Protein AF-0000000075273858 (afdb_homodimer)

Sequence (242 aa):
RFHGEGYQEGYAEGSHVGVAEGRRYGSLHGAKIGSEIGCYLGFALTWQCLLQKCTDEKNGKKIRALDSLIGMIQKFPYEDPTYDKLQEDLEKIRGKFKQVCSMLNIQSDFRIGTERSSLTFRFHGEGYQEGYAEGSHVGVAEGRRYGSLHGAKIGSEIGCYLGFALTWQCLLQKCTDEKNGKKIRALDSLIGMIQKFPYEDPTYDKLQEDLEKIRGKFKQVCSMLNIQSDFRIGTERSSLTF

Secondary structure (DSSP, 8-state):
-HHHHHHHHHHHHHHHHHHHHHHHHHHHHHHHHHHHHHHHHHHHHHHHHHHHHS--GGGHHHHHHHHHHHHHHHH--TT-TT-TTHHHHHHHHHHHHHHHHHHTT-------SSS------/-HHHHHHHHHHHHHHHHHHHHHHHHHHHHHHHHHHHHHHHHHHHHHHHHHHHHS--GGGHHHHHHHHHHHHHHHH--TT-TT-TTHHHHHHHHHHHHHHHHHHTT-------SSS------

Solvent-accessible surface area (backbone atoms only — not comparable to full-atom values): 12223 Å² total; per-residue (Å²): 112,58,42,55,53,24,17,52,53,18,19,54,51,18,21,54,54,14,23,56,51,14,22,42,56,15,15,31,55,16,12,53,55,17,21,49,53,13,20,54,45,20,35,38,53,48,50,43,55,56,51,66,73,43,84,53,76,85,42,52,64,57,45,51,48,33,51,50,46,50,50,53,54,74,69,47,64,80,47,45,75,80,51,87,55,50,70,62,53,48,51,52,51,51,49,46,48,47,50,46,25,52,74,69,73,37,69,54,64,55,44,66,53,91,62,84,49,50,71,62,124,113,58,42,56,53,24,18,52,52,17,20,54,52,17,23,54,54,13,23,55,52,14,23,43,54,13,17,31,55,15,12,54,54,17,21,49,53,14,20,52,45,19,34,38,54,48,49,44,54,54,50,67,72,44,83,53,78,82,44,52,66,58,43,52,49,34,50,49,47,49,51,53,55,74,69,47,63,78,47,45,76,80,51,86,55,50,70,63,53,49,51,50,50,51,52,44,49,48,51,47,25,52,74,68,73,38,72,55,63,57,44,66,52,91,58,85,49,51,73,66,124

InterPro domains:
  IPR019191 Essential protein Yae1, N-terminal [PF09811] (6-44)
  IPR052436 LTO1 complex adapter protein [PTHR28532] (1-109)

Organism: Aptenodytes forsteri (NCBI:txid9233)

Radius of gyration: 22.05 Å; Cα contacts (8 Å, |Δi|>4): 387; chains: 2; bounding box: 35×78×48 Å

pLDDT: mean 85.66, std 18.5, range [24.88, 98.5]

Structure (mmCIF, N/CA/C/O backbone):
data_AF-0000000075273858-model_v1
#
loop_
_entity.id
_entity.type
_entity.pdbx_description
1 polymer 'Oral cancer-overexpressed protein 1'
#
loop_
_atom_site.group_PDB
_atom_site.id
_atom_site.type_symbol
_atom_site.label_atom_id
_atom_site.label_alt_id
_atom_site.label_comp_id
_atom_site.label_asym_id
_atom_site.label_entity_id
_atom_site.label_seq_id
_atom_site.pdbx_PDB_ins_code
_atom_site.Cartn_x
_atom_site.Cartn_y
_atom_site.Cartn_z
_atom_site.occupancy
_atom_site.B_iso_or_equiv
_atom_site.auth_seq_id
_atom_site.auth_comp_id
_atom_site.auth_asym_id
_atom_site.auth_atom_id
_atom_site.pdbx_PDB_model_num
ATOM 1 N N . ARG A 1 1 ? 1.701 -48.531 -17.125 1 56.88 1 ARG A N 1
ATOM 2 C CA . ARG A 1 1 ? 2.895 -48.25 -16.328 1 56.88 1 ARG A CA 1
ATOM 3 C C . ARG A 1 1 ? 3.625 -47 -16.828 1 56.88 1 ARG A C 1
ATOM 5 O O . ARG A 1 1 ? 3.988 -46.156 -16.047 1 56.88 1 ARG A O 1
ATOM 12 N N . PHE A 1 2 ? 3.852 -46.906 -18.188 1 62.09 2 PHE A N 1
ATOM 13 C CA . PHE A 1 2 ? 4.609 -45.844 -18.828 1 62.09 2 PHE A CA 1
ATOM 14 C C . PHE A 1 2 ? 3.814 -44.531 -18.844 1 62.09 2 PHE A C 1
ATOM 16 O O . PHE A 1 2 ? 4.387 -43.438 -18.734 1 62.09 2 PHE A O 1
ATOM 23 N N . HIS A 1 3 ? 2.465 -44.969 -18.875 1 70.38 3 HIS A N 1
ATOM 24 C CA . HIS A 1 3 ? 1.589 -43.781 -18.859 1 70.38 3 HIS A CA 1
ATOM 25 C C . HIS A 1 3 ? 1.696 -43.031 -17.531 1 70.38 3 HIS A C 1
ATOM 27 O O . HIS A 1 3 ? 1.728 -41.812 -17.5 1 70.38 3 HIS A O 1
ATOM 33 N N . GLY A 1 4 ? 2.01 -43.812 -16.5 1 78.25 4 GLY A N 1
ATOM 34 C CA . GLY A 1 4 ? 2.064 -43.25 -15.172 1 78.25 4 GLY A CA 1
ATOM 35 C C . GLY A 1 4 ? 3.299 -42.406 -14.93 1 78.25 4 GLY A C 1
ATOM 36 O O . GLY A 1 4 ? 3.215 -41.344 -14.328 1 78.25 4 GLY A O 1
ATOM 37 N N . GLU A 1 5 ? 4.449 -42.969 -15.531 1 83.31 5 GLU A N 1
ATOM 38 C CA . GLU A 1 5 ? 5.699 -42.25 -15.352 1 83.31 5 GLU A CA 1
ATOM 39 C C . GLU A 1 5 ? 5.691 -40.938 -16.125 1 83.31 5 GLU A C 1
ATOM 41 O O . GLU A 1 5 ? 6.133 -39.906 -15.625 1 83.31 5 GLU A O 1
ATOM 46 N N . GLY A 1 6 ? 5.23 -40.938 -17.453 1 85.75 6 GLY A N 1
ATOM 47 C CA . GLY A 1 6 ? 5.109 -39.719 -18.25 1 85.75 6 GLY A CA 1
ATOM 48 C C . GLY A 1 6 ? 4.199 -38.688 -17.641 1 85.75 6 GLY A C 1
ATOM 49 O O . GLY A 1 6 ? 4.531 -37.5 -17.625 1 85.75 6 GLY A O 1
ATOM 50 N N . TYR A 1 7 ? 3.049 -39.156 -17.141 1 90.12 7 TYR A N 1
ATOM 51 C CA . TYR A 1 7 ? 2.105 -38.25 -16.469 1 90.12 7 TYR A CA 1
ATOM 52 C C . TYR A 1 7 ? 2.764 -37.562 -15.281 1 90.12 7 TYR A C 1
ATOM 54 O O . TYR A 1 7 ? 2.633 -36.344 -15.109 1 90.12 7 TYR A O 1
ATOM 62 N N . GLN A 1 8 ? 3.441 -38.312 -14.383 1 92.06 8 GLN A N 1
ATOM 63 C CA . GLN A 1 8 ? 4.078 -37.75 -13.188 1 92.06 8 GLN A CA 1
ATOM 64 C C . GLN A 1 8 ? 5.156 -36.75 -13.555 1 92.06 8 GLN A C 1
ATOM 66 O O . GLN A 1 8 ? 5.297 -35.719 -12.898 1 92.06 8 GLN A O 1
ATOM 71 N N . GLU A 1 9 ? 5.961 -37.125 -14.555 1 91.56 9 GLU A N 1
ATOM 72 C CA . GLU A 1 9 ? 6.984 -36.219 -15.023 1 91.56 9 GLU A CA 1
ATOM 73 C C . GLU A 1 9 ? 6.355 -34.906 -15.547 1 91.56 9 GLU A C 1
ATOM 75 O O . GLU A 1 9 ? 6.809 -33.812 -15.219 1 91.56 9 GLU A O 1
ATOM 80 N N . GLY A 1 10 ? 5.348 -35 -16.422 1 92.25 10 GLY A N 1
ATOM 81 C CA . GLY A 1 10 ? 4.637 -33.844 -16.922 1 92.25 10 GLY A CA 1
ATOM 82 C C . GLY A 1 10 ? 4.016 -33 -15.828 1 92.25 10 GLY A C 1
ATOM 83 O O . GLY A 1 10 ? 4.102 -31.781 -15.859 1 92.25 10 GLY A O 1
ATOM 84 N N . TYR A 1 11 ? 3.379 -33.688 -14.93 1 93.75 11 TYR A N 1
ATOM 85 C CA . TYR A 1 11 ? 2.738 -33 -13.812 1 93.75 11 TYR A CA 1
ATOM 86 C C . TYR A 1 11 ? 3.75 -32.188 -13.016 1 93.75 11 TYR A C 1
ATOM 88 O O . TYR A 1 11 ? 3.496 -31.047 -12.68 1 93.75 11 TYR A O 1
ATOM 96 N N . ALA A 1 12 ? 4.883 -32.75 -12.617 1 93.75 12 ALA A N 1
ATOM 97 C CA . ALA A 1 12 ? 5.918 -32.062 -11.844 1 93.75 12 ALA A CA 1
ATOM 98 C C . ALA A 1 12 ? 6.449 -30.844 -12.586 1 93.75 12 ALA A C 1
ATOM 100 O O . ALA A 1 12 ? 6.578 -29.766 -12 1 93.75 12 ALA A O 1
ATOM 101 N N . GLU A 1 13 ? 6.754 -31.094 -13.859 1 94.19 13 GLU A N 1
ATOM 102 C CA . GLU A 1 13 ? 7.258 -29.984 -14.664 1 94.19 13 GLU A CA 1
ATOM 103 C C . GLU A 1 13 ? 6.207 -28.891 -14.82 1 94.19 13 GLU A C 1
ATOM 105 O O . GLU A 1 13 ? 6.508 -27.703 -14.672 1 94.19 13 GLU A O 1
ATOM 110 N N . GLY A 1 14 ? 5 -29.328 -15.211 1 93.94 14 GLY A N 1
ATOM 111 C CA . GLY A 1 14 ? 3.918 -28.359 -15.328 1 93.94 14 GLY A CA 1
ATOM 112 C C . GLY A 1 14 ? 3.678 -27.578 -14.047 1 93.94 14 GLY A C 1
ATOM 113 O O . GLY A 1 14 ? 3.473 -26.359 -14.078 1 93.94 14 GLY A O 1
ATOM 114 N N . SER A 1 15 ? 3.703 -28.312 -12.961 1 95.69 15 SER A N 1
ATOM 115 C CA . SER A 1 15 ? 3.512 -27.688 -11.656 1 95.69 15 SER A CA 1
ATOM 116 C C . SER A 1 15 ? 4.578 -26.641 -11.383 1 95.69 15 SER A C 1
ATOM 118 O O . SER A 1 15 ? 4.266 -25.531 -10.93 1 95.69 15 SER A O 1
ATOM 120 N N . HIS A 1 16 ? 5.816 -26.953 -11.688 1 95 16 HIS A N 1
ATOM 121 C CA . HIS A 1 16 ? 6.93 -26.047 -11.445 1 95 16 HIS A CA 1
ATOM 122 C C . HIS A 1 16 ? 6.789 -24.781 -12.281 1 95 16 HIS A C 1
ATOM 124 O O . HIS A 1 16 ? 6.891 -23.672 -11.75 1 95 16 HIS A O 1
ATOM 130 N N . VAL A 1 17 ? 6.48 -24.906 -13.516 1 94.06 17 VAL A N 1
ATOM 131 C CA . VAL A 1 17 ? 6.324 -23.781 -14.414 1 94.06 17 VAL A CA 1
ATOM 132 C C . VAL A 1 17 ? 5.094 -22.969 -14.016 1 94.06 17 VAL A C 1
ATOM 134 O O . VAL A 1 17 ? 5.125 -21.734 -14.016 1 94.06 17 VAL A O 1
ATOM 137 N N . GLY A 1 18 ? 4.043 -23.688 -13.695 1 95.06 18 GLY A N 1
ATOM 138 C CA . GLY A 1 18 ? 2.811 -23.031 -13.281 1 95.06 18 GLY A CA 1
ATOM 139 C C . GLY A 1 18 ? 2.969 -22.203 -12.023 1 95.06 18 GLY A C 1
ATOM 140 O O . GLY A 1 18 ? 2.502 -21.062 -11.969 1 95.06 18 GLY A O 1
ATOM 141 N N . VAL A 1 19 ? 3.576 -22.766 -11.07 1 95 19 VAL A N 1
ATOM 142 C CA . VAL A 1 19 ? 3.789 -22.062 -9.812 1 95 19 VAL A CA 1
ATOM 143 C C . VAL A 1 19 ? 4.555 -20.766 -10.07 1 95 19 VAL A C 1
ATOM 145 O O . VAL A 1 19 ? 4.184 -19.703 -9.562 1 95 19 VAL A O 1
ATOM 148 N N . ALA A 1 20 ? 5.613 -20.781 -10.82 1 93.38 20 ALA A N 1
ATOM 149 C CA . ALA A 1 20 ? 6.426 -19.609 -11.125 1 93.38 20 ALA A CA 1
ATOM 150 C C . ALA A 1 20 ? 5.605 -18.547 -11.844 1 93.38 20 ALA A C 1
ATOM 152 O O . ALA A 1 20 ? 5.664 -17.359 -11.5 1 93.38 20 ALA A O 1
ATOM 153 N N . GLU A 1 21 ? 4.922 -18.984 -12.773 1 93.44 21 GLU A N 1
ATOM 154 C CA . GLU A 1 21 ? 4.078 -18.078 -13.531 1 93.44 21 GLU A CA 1
ATOM 155 C C . GLU A 1 21 ? 3.002 -17.453 -12.641 1 93.44 21 GLU A C 1
ATOM 157 O O . GLU A 1 21 ? 2.789 -16.234 -12.672 1 93.44 21 GLU A O 1
ATOM 162 N N . GLY A 1 22 ? 2.32 -18.25 -11.922 1 93.94 22 GLY A N 1
ATOM 163 C CA . GLY A 1 22 ? 1.304 -17.766 -11 1 93.94 22 GLY A CA 1
ATOM 164 C C . GLY A 1 22 ? 1.838 -16.766 -9.992 1 93.94 22 GLY A C 1
ATOM 165 O O . GLY A 1 22 ? 1.202 -15.75 -9.734 1 93.94 22 GLY A O 1
ATOM 166 N N . ARG A 1 23 ? 2.945 -17.156 -9.516 1 93.75 23 ARG A N 1
ATOM 167 C CA . ARG A 1 23 ? 3.561 -16.297 -8.516 1 93.75 23 ARG A CA 1
ATOM 168 C C . ARG A 1 23 ? 3.824 -14.906 -9.086 1 93.75 23 ARG A C 1
ATOM 170 O O . ARG A 1 23 ? 3.582 -13.898 -8.422 1 93.75 23 ARG A O 1
ATOM 177 N N . ARG A 1 24 ? 4.285 -14.805 -10.281 1 93.12 24 ARG A N 1
ATOM 178 C CA . ARG A 1 24 ? 4.562 -13.531 -10.938 1 93.12 24 ARG A CA 1
ATOM 179 C C . ARG A 1 24 ? 3.289 -12.711 -11.102 1 93.12 24 ARG A C 1
ATOM 181 O O . ARG A 1 24 ? 3.24 -11.547 -10.703 1 93.12 24 ARG A O 1
ATOM 188 N N . TYR A 1 25 ? 2.346 -13.375 -11.656 1 91.88 25 TYR A N 1
ATOM 189 C CA . TYR A 1 25 ? 1.074 -12.695 -11.867 1 91.88 25 TYR A CA 1
ATOM 190 C C . TYR A 1 25 ? 0.458 -12.266 -10.539 1 91.88 25 TYR A C 1
ATOM 192 O O . TYR A 1 25 ? -0.028 -11.141 -10.414 1 91.88 25 TYR A O 1
ATOM 200 N N . GLY A 1 26 ? 0.471 -13.117 -9.602 1 93.75 26 GLY A N 1
ATOM 201 C CA . GLY A 1 26 ? -0.088 -12.82 -8.289 1 93.75 26 GLY A CA 1
ATOM 202 C C . GLY A 1 26 ? 0.601 -11.656 -7.594 1 93.75 26 GLY A C 1
ATOM 203 O O . GLY A 1 26 ? -0.061 -10.789 -7.027 1 93.75 26 GLY A O 1
ATOM 204 N N . SER A 1 27 ? 1.859 -11.734 -7.656 1 94.62 27 SER A N 1
ATOM 205 C CA . SER A 1 27 ? 2.637 -10.688 -7.004 1 94.62 27 SER A CA 1
ATOM 206 C C . SER A 1 27 ? 2.283 -9.312 -7.555 1 94.62 27 SER A C 1
ATOM 208 O O . SER A 1 27 ? 2.115 -8.359 -6.793 1 94.62 27 SER A O 1
ATOM 210 N N . LEU A 1 28 ? 2.137 -9.203 -8.805 1 93.5 28 LEU A N 1
ATOM 211 C CA . LEU A 1 28 ? 1.793 -7.941 -9.453 1 93.5 28 LEU A CA 1
ATOM 212 C C . LEU A 1 28 ? 0.412 -7.465 -9.016 1 93.5 28 LEU A C 1
ATOM 214 O O . LEU A 1 28 ? 0.248 -6.312 -8.609 1 93.5 28 LEU A O 1
ATOM 218 N N . HIS A 1 29 ? -0.471 -8.375 -9.086 1 93.19 29 HIS A N 1
ATOM 219 C CA . HIS A 1 29 ? -1.845 -8.047 -8.719 1 93.19 29 HIS A CA 1
ATOM 220 C C . HIS A 1 29 ? -1.942 -7.648 -7.25 1 93.19 29 HIS A C 1
ATOM 222 O O . HIS A 1 29 ? -2.58 -6.648 -6.914 1 93.19 29 HIS A O 1
ATOM 228 N N . GLY A 1 30 ? -1.338 -8.383 -6.418 1 94.44 30 GLY A N 1
ATOM 229 C CA . GLY A 1 30 ? -1.326 -8.094 -4.992 1 94.44 30 GLY A CA 1
ATOM 230 C C . GLY A 1 30 ? -0.686 -6.762 -4.66 1 94.44 30 GLY A C 1
ATOM 231 O O . GLY A 1 30 ? -1.214 -6 -3.848 1 94.44 30 GLY A O 1
ATOM 232 N N . ALA A 1 31 ? 0.401 -6.492 -5.305 1 95.44 31 ALA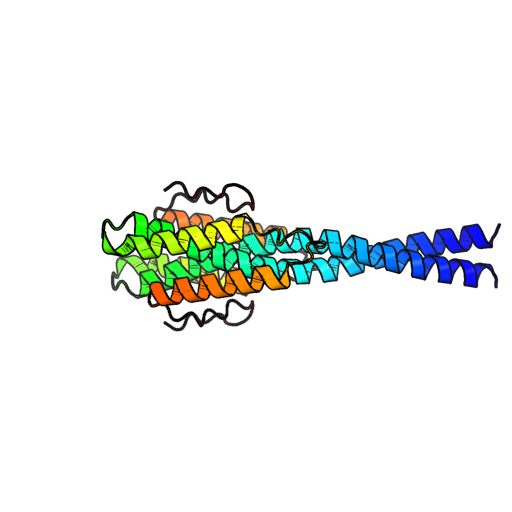 A N 1
ATOM 233 C CA . ALA A 1 31 ? 1.119 -5.242 -5.062 1 95.44 31 ALA A CA 1
ATOM 234 C C . ALA A 1 31 ? 0.26 -4.035 -5.43 1 95.44 31 ALA A C 1
ATOM 236 O O . ALA A 1 31 ? 0.268 -3.023 -4.727 1 95.44 31 ALA A O 1
ATOM 237 N N . LYS A 1 32 ? -0.474 -4.156 -6.445 1 94.56 32 LYS A N 1
ATOM 238 C CA . LYS A 1 32 ? -1.324 -3.059 -6.902 1 94.56 32 LYS A CA 1
ATOM 239 C C . LYS A 1 32 ? -2.404 -2.738 -5.875 1 94.56 32 LYS A C 1
ATOM 241 O O . LYS A 1 32 ? -2.58 -1.579 -5.488 1 94.56 32 LYS A O 1
ATOM 246 N N . ILE A 1 33 ? -3.051 -3.771 -5.457 1 95.44 33 ILE A N 1
ATOM 247 C CA . ILE A 1 33 ? -4.113 -3.586 -4.477 1 95.44 33 ILE A CA 1
ATOM 248 C C . ILE A 1 33 ? -3.51 -3.154 -3.141 1 95.44 33 ILE A C 1
ATOM 250 O O . ILE A 1 33 ? -4 -2.219 -2.502 1 95.44 33 ILE A O 1
ATOM 254 N N . GLY A 1 34 ? -2.479 -3.816 -2.76 1 95.81 34 GLY A N 1
ATOM 255 C CA . GLY A 1 34 ? -1.803 -3.477 -1.518 1 95.81 34 GLY A CA 1
ATOM 256 C C . GLY A 1 34 ? -1.337 -2.033 -1.466 1 95.81 34 GLY A C 1
ATOM 257 O O . GLY A 1 34 ? -1.548 -1.344 -0.466 1 95.81 34 GLY A O 1
ATOM 258 N N . SER A 1 35 ? -0.729 -1.602 -2.527 1 96.19 35 SER A N 1
ATOM 259 C CA . SER A 1 35 ? -0.204 -0.24 -2.553 1 96.19 35 SER A CA 1
ATOM 260 C C . SER A 1 35 ? -1.326 0.788 -2.459 1 96.19 35 SER A C 1
ATOM 262 O O . SER A 1 35 ? -1.185 1.81 -1.784 1 96.19 35 SER A O 1
ATOM 264 N N . GLU A 1 36 ? -2.404 0.58 -3.094 1 95.75 36 GLU A N 1
ATOM 265 C CA . GLU A 1 36 ? -3.551 1.479 -3.012 1 95.75 36 GLU A CA 1
ATOM 266 C C . GLU A 1 36 ? -4.082 1.569 -1.583 1 95.75 36 GLU A C 1
ATOM 268 O O . GLU A 1 36 ? -4.23 2.666 -1.039 1 95.75 36 GLU A O 1
ATOM 273 N N . ILE A 1 37 ? -4.277 0.411 -1.021 1 96.81 37 ILE A N 1
ATOM 274 C CA . ILE A 1 37 ? -4.797 0.331 0.338 1 96.81 37 ILE A CA 1
ATOM 275 C C . ILE A 1 37 ? -3.805 0.965 1.311 1 96.81 37 ILE A C 1
ATOM 277 O O . ILE A 1 37 ? -4.199 1.696 2.221 1 96.81 37 ILE A O 1
ATOM 281 N N . GLY A 1 38 ? -2.562 0.668 1.119 1 96.44 38 GLY A N 1
ATOM 282 C CA . GLY A 1 38 ? -1.536 1.283 1.945 1 96.44 38 GLY A CA 1
ATOM 283 C C . GLY A 1 38 ? -1.527 2.797 1.857 1 96.44 38 GLY A C 1
ATOM 284 O O . GLY A 1 38 ? -1.383 3.482 2.871 1 96.44 38 GLY A O 1
ATOM 285 N N . CYS A 1 39 ? -1.7 3.268 0.687 1 95.88 39 CYS A N 1
ATOM 286 C CA . CYS A 1 39 ? -1.723 4.711 0.487 1 95.88 39 CYS A CA 1
ATOM 287 C C . CYS A 1 39 ? -2.867 5.352 1.266 1 95.88 39 CYS A C 1
ATOM 289 O O . CYS A 1 39 ? -2.668 6.352 1.957 1 95.88 39 CYS A O 1
ATOM 291 N N . TYR A 1 40 ? -4.016 4.73 1.193 1 96.12 40 TYR A N 1
ATOM 292 C CA . TYR A 1 40 ? -5.156 5.223 1.959 1 96.12 40 TYR A CA 1
ATOM 293 C C . TYR A 1 40 ? -4.863 5.188 3.455 1 96.12 40 TYR A C 1
ATO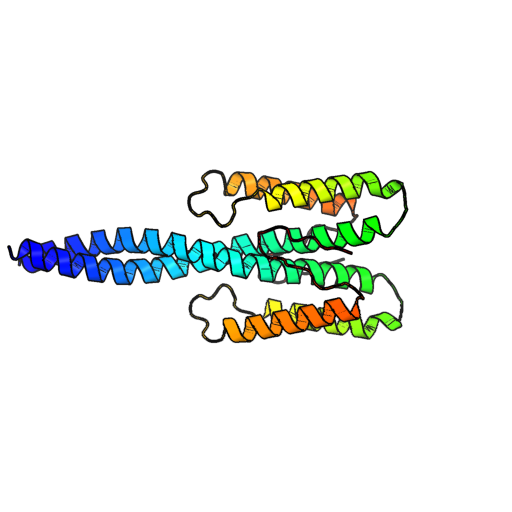M 295 O O . TYR A 1 40 ? -5.199 6.129 4.18 1 96.12 40 TYR A O 1
ATOM 303 N N . LEU A 1 41 ? -4.277 4.164 3.871 1 96.56 41 LEU A N 1
ATOM 304 C CA . LEU A 1 41 ? -3.996 3.994 5.293 1 96.56 41 LEU A CA 1
ATOM 305 C C . LEU A 1 41 ? -2.969 5.016 5.766 1 96.56 41 LEU A C 1
ATOM 307 O O . LEU A 1 41 ? -3.15 5.645 6.812 1 96.56 41 LEU A O 1
ATOM 311 N N . GLY A 1 42 ? -1.851 5.164 5 1 94.75 42 GLY A N 1
ATOM 312 C CA . GLY A 1 42 ? -0.861 6.172 5.352 1 94.75 42 GLY A CA 1
ATOM 313 C C . GLY A 1 42 ? -1.435 7.574 5.414 1 94.75 42 GLY A C 1
ATOM 314 O O . GLY A 1 42 ? -1.124 8.336 6.332 1 94.75 42 GLY A O 1
ATOM 315 N N . PHE A 1 43 ? -2.291 7.887 4.496 1 94.38 43 PHE A N 1
ATOM 316 C CA . PHE A 1 43 ? -3.008 9.156 4.441 1 94.38 43 PHE A CA 1
ATOM 317 C C . PHE A 1 43 ? -3.889 9.336 5.672 1 94.38 43 PHE A C 1
ATOM 319 O O . PHE A 1 43 ? -3.809 10.352 6.355 1 94.38 43 PHE A O 1
ATOM 326 N N . ALA A 1 44 ? -4.672 8.336 5.957 1 95.44 44 ALA A N 1
ATOM 327 C CA . ALA A 1 44 ? -5.664 8.422 7.027 1 95.44 44 ALA A CA 1
ATOM 328 C C . ALA A 1 44 ? -4.984 8.516 8.391 1 95.44 44 ALA A C 1
ATOM 330 O O . ALA A 1 44 ? -5.391 9.32 9.234 1 95.44 44 ALA A O 1
ATOM 331 N N . LEU A 1 45 ? -3.994 7.73 8.594 1 94 45 LEU A N 1
ATOM 332 C CA . LEU A 1 45 ? -3.293 7.754 9.875 1 94 45 LEU A CA 1
ATOM 333 C C . LEU A 1 45 ? -2.598 9.094 10.094 1 94 45 LEU A C 1
ATOM 335 O O . LEU A 1 45 ? -2.578 9.609 11.211 1 94 45 LEU A O 1
ATOM 339 N N . THR A 1 46 ? -2.064 9.633 9.055 1 92.88 46 THR A N 1
ATOM 340 C CA . THR A 1 46 ? -1.4 10.93 9.156 1 92.88 46 THR A CA 1
ATOM 341 C C . THR A 1 46 ? -2.393 12.016 9.562 1 92.88 46 THR A C 1
ATOM 343 O O . THR A 1 46 ? -2.166 12.742 10.531 1 92.88 46 THR A O 1
ATOM 346 N N . TRP A 1 47 ? -3.504 12.109 8.898 1 92.44 47 TRP A N 1
ATOM 347 C CA . TRP A 1 47 ? -4.512 13.125 9.188 1 92.44 47 TRP A CA 1
ATOM 348 C C . TRP A 1 47 ? -5.125 12.906 10.57 1 92.44 47 TRP A C 1
ATOM 350 O O . TRP A 1 47 ? -5.434 13.867 11.273 1 92.44 47 TRP A O 1
ATOM 360 N N . GLN A 1 48 ? -5.348 11.641 10.852 1 92.62 48 GLN A N 1
ATOM 361 C CA . GLN A 1 48 ? -5.883 11.344 12.172 1 92.62 48 GLN A CA 1
ATOM 362 C C . GLN A 1 48 ? -4.984 11.906 13.273 1 92.62 48 GLN A C 1
ATOM 364 O O . GLN A 1 48 ? -5.469 12.539 14.211 1 92.62 48 GLN A O 1
ATOM 369 N N . CYS A 1 49 ? -3.709 11.656 13.125 1 87.62 49 CYS A N 1
ATOM 370 C CA . CYS A 1 49 ? -2.73 12.164 14.086 1 87.62 49 CYS A CA 1
ATOM 371 C C . CYS A 1 49 ? -2.719 13.688 14.102 1 87.62 49 CYS A C 1
ATOM 373 O O . CYS A 1 49 ? -2.719 14.297 15.172 1 87.62 49 CYS A O 1
ATOM 375 N N . LEU A 1 50 ? -2.762 14.383 13.008 1 87.62 50 LEU A N 1
ATOM 376 C CA . LEU A 1 50 ? -2.688 15.836 12.898 1 87.62 50 LEU A CA 1
ATOM 377 C C . LEU A 1 50 ? -3.93 16.484 13.492 1 87.62 50 LEU A C 1
ATOM 379 O O . LEU A 1 50 ? -3.83 17.484 14.203 1 87.62 50 LEU A O 1
ATOM 383 N N . LEU A 1 51 ? -5.074 15.922 13.219 1 88.94 51 LEU A N 1
ATOM 384 C CA . LEU A 1 51 ? -6.328 16.5 13.68 1 88.94 51 LEU A CA 1
ATOM 385 C C . LEU A 1 51 ? -6.508 16.297 15.18 1 88.94 51 LEU A C 1
ATOM 387 O O . LEU A 1 51 ? -7.145 17.109 15.852 1 88.94 51 LEU A O 1
ATOM 391 N N . GLN A 1 52 ? -5.941 15.227 15.641 1 85.94 52 GLN A N 1
ATOM 392 C CA . GLN A 1 52 ? -6.031 14.961 17.078 1 85.94 52 GLN A CA 1
ATOM 393 C C . GLN A 1 52 ? -5.191 15.961 17.875 1 85.94 52 GLN A C 1
ATOM 395 O O . GLN A 1 52 ? -5.512 16.281 19.016 1 85.94 52 GLN A O 1
ATOM 400 N N . LYS A 1 53 ? -4.129 16.438 17.312 1 81.5 53 LYS A N 1
ATOM 401 C CA . LYS A 1 53 ? -3.271 17.422 17.969 1 81.5 53 LYS A CA 1
ATOM 402 C C . LYS A 1 53 ? -3.904 18.812 17.938 1 81.5 53 LYS A C 1
ATOM 404 O O . LYS A 1 53 ? -3.561 19.672 18.75 1 81.5 53 LYS A O 1
ATOM 409 N N . CYS A 1 54 ? -4.801 19.016 17.047 1 74.44 54 CYS A N 1
ATOM 410 C CA . CYS A 1 54 ? -5.488 20.297 16.938 1 74.44 54 CYS A CA 1
ATOM 411 C C . CYS A 1 54 ? -6.801 20.281 17.719 1 74.44 54 CYS A C 1
ATOM 413 O O . CYS A 1 54 ? -7.605 19.359 17.562 1 74.44 54 CYS A O 1
ATOM 415 N N . THR A 1 55 ? -6.938 20.875 18.828 1 67.69 55 THR A N 1
ATOM 416 C CA . THR A 1 55 ? -8.055 20.859 19.766 1 67.69 55 THR A CA 1
ATOM 417 C C . THR A 1 55 ? -9.258 21.594 19.188 1 67.69 55 THR A C 1
ATOM 419 O O . THR A 1 55 ? -10.195 21.953 19.906 1 67.69 55 THR A O 1
ATOM 422 N N . ASP A 1 56 ? -9.289 21.609 18 1 73.31 56 ASP A N 1
ATOM 423 C CA . ASP A 1 56 ? -10.461 22.297 17.453 1 73.31 56 ASP A CA 1
ATOM 424 C C . ASP A 1 56 ? -11.68 21.375 17.453 1 73.31 56 ASP A C 1
ATOM 426 O O . ASP A 1 56 ? -11.625 20.266 16.922 1 73.31 56 ASP A O 1
ATOM 430 N N . GLU A 1 57 ? -12.695 21.688 18.266 1 70.94 57 GLU A N 1
ATOM 431 C CA . GLU A 1 57 ? -13.938 20.938 18.391 1 70.94 57 GLU A CA 1
ATOM 432 C C . GLU A 1 57 ? -14.539 20.625 17.016 1 70.94 57 GLU A C 1
ATOM 434 O O . GLU A 1 57 ? -15.219 19.609 16.844 1 70.94 57 GLU A O 1
ATOM 439 N N . LYS A 1 58 ? -14.234 21.438 16 1 79.88 58 LYS A N 1
ATOM 440 C CA . LYS A 1 58 ? -14.828 21.312 14.672 1 79.88 58 LYS A CA 1
ATOM 441 C C . LYS A 1 58 ? -14.258 20.109 13.93 1 79.88 58 LYS A C 1
ATOM 443 O O . LYS A 1 58 ? -14.852 19.625 12.961 1 79.88 58 LYS A O 1
ATOM 448 N N . ASN A 1 59 ? -13.234 19.406 14.531 1 88.88 59 ASN A N 1
ATOM 449 C CA . ASN A 1 59 ? -12.562 18.328 13.82 1 88.88 59 ASN A CA 1
ATOM 450 C C . ASN A 1 59 ? -13.141 16.969 14.203 1 88.88 59 ASN A C 1
ATOM 452 O O . ASN A 1 59 ? -12.727 15.938 13.656 1 88.88 59 ASN A O 1
ATOM 456 N N . GLY A 1 60 ? -14.133 16.953 14.93 1 90.81 60 GLY A N 1
ATOM 457 C CA . GLY A 1 60 ? -14.68 15.695 15.414 1 90.81 60 GLY A CA 1
ATOM 458 C C . GLY A 1 60 ? -15.227 14.82 14.297 1 90.81 60 GLY A C 1
ATOM 459 O O . GLY A 1 60 ? -14.938 13.625 14.242 1 90.81 60 GLY A O 1
ATOM 460 N N . LYS A 1 61 ? -15.977 15.492 13.477 1 93.94 61 LYS A N 1
ATOM 461 C CA . LYS A 1 61 ? -16.562 14.75 12.367 1 93.94 61 LYS A CA 1
ATOM 462 C C . LYS A 1 61 ? -15.492 14.188 11.453 1 93.94 61 LYS A C 1
ATOM 464 O O . LYS A 1 61 ? -15.602 13.055 10.977 1 93.94 61 LYS A O 1
ATOM 469 N N . LYS A 1 62 ? -14.531 14.953 11.203 1 94.44 62 LYS A N 1
ATOM 470 C CA . LYS A 1 62 ? -13.414 14.516 10.367 1 94.44 62 LYS A CA 1
ATOM 471 C C . LYS A 1 62 ? -12.688 13.328 10.992 1 94.44 62 LYS A C 1
ATOM 473 O O . LYS A 1 62 ? -12.375 12.352 10.305 1 94.44 62 LYS A O 1
ATOM 478 N N . ILE A 1 63 ? -12.453 13.406 12.258 1 95.38 63 ILE A N 1
ATOM 479 C CA . ILE A 1 63 ? -11.75 12.352 12.977 1 95.38 63 ILE A CA 1
ATOM 480 C C . ILE A 1 63 ? -12.578 11.07 12.938 1 95.38 63 ILE A C 1
ATOM 482 O O . ILE A 1 63 ? -12.047 9.977 12.711 1 95.38 63 ILE A O 1
ATOM 486 N N . ARG A 1 64 ? -13.805 11.242 13.109 1 95.81 64 ARG A N 1
ATOM 487 C CA . ARG A 1 64 ? -14.68 10.07 13.062 1 95.81 64 ARG A CA 1
ATOM 488 C C . ARG A 1 64 ? -14.648 9.422 11.68 1 95.81 64 ARG A C 1
ATOM 490 O O . ARG A 1 64 ? -14.633 8.195 11.57 1 95.81 64 ARG A O 1
ATOM 497 N N . ALA A 1 65 ? -14.711 10.164 10.672 1 96.94 65 ALA A N 1
ATOM 498 C CA . ALA A 1 65 ? -14.641 9.641 9.305 1 96.94 65 ALA A CA 1
ATOM 499 C C . ALA A 1 65 ? -13.297 8.961 9.047 1 96.94 65 ALA A C 1
ATOM 501 O O . ALA A 1 65 ? -13.242 7.91 8.406 1 96.94 65 ALA A O 1
ATOM 502 N N . LEU A 1 66 ? -12.266 9.539 9.508 1 96.69 66 LEU A N 1
ATOM 503 C CA . LEU A 1 66 ? -10.938 8.945 9.406 1 96.69 66 LEU A CA 1
ATOM 504 C C . LEU A 1 66 ? -10.875 7.617 10.164 1 96.69 66 LEU A C 1
ATOM 506 O O . LEU A 1 66 ? -10.359 6.625 9.641 1 96.69 66 LEU A O 1
ATOM 510 N N . ASP A 1 67 ? -11.383 7.605 11.344 1 97.31 67 ASP A N 1
ATOM 511 C CA . ASP A 1 67 ? -11.438 6.371 12.117 1 97.31 67 ASP A CA 1
ATOM 512 C C . ASP A 1 67 ? -12.211 5.285 11.375 1 97.31 67 ASP A C 1
ATOM 514 O O . ASP A 1 67 ? -11.812 4.117 11.391 1 97.31 67 ASP A O 1
ATOM 518 N N . SER A 1 68 ? -13.289 5.672 10.789 1 98.5 68 SER A N 1
ATOM 519 C CA . SER A 1 68 ? -14.086 4.73 10 1 98.5 68 SER A CA 1
ATOM 520 C C . SER A 1 68 ? -13.281 4.168 8.836 1 98.5 68 SER A C 1
ATOM 522 O O . SER A 1 68 ? -13.289 2.959 8.602 1 98.5 68 SER A O 1
ATOM 524 N N . LEU A 1 69 ? -12.641 4.973 8.062 1 98.12 69 LEU A N 1
ATOM 525 C CA . LEU A 1 69 ? -11.797 4.531 6.953 1 98.12 69 LEU A CA 1
ATOM 526 C C . LEU A 1 69 ? -10.711 3.58 7.441 1 98.12 69 LEU A C 1
ATOM 528 O O . LEU A 1 69 ? -10.508 2.516 6.855 1 98.12 69 LEU A O 1
ATOM 532 N N . ILE A 1 70 ? -10.031 3.965 8.508 1 97.81 70 ILE A N 1
ATOM 533 C CA . ILE A 1 70 ? -8.969 3.145 9.086 1 97.81 70 ILE A CA 1
ATOM 534 C C . ILE A 1 70 ? -9.539 1.79 9.508 1 97.81 70 ILE A C 1
ATOM 536 O O . ILE A 1 70 ? -8.945 0.747 9.219 1 97.81 70 ILE A O 1
ATOM 540 N N . GLY A 1 71 ? -10.68 1.846 10.125 1 98.12 71 GLY A N 1
ATOM 541 C CA . GLY A 1 71 ? -11.336 0.607 10.516 1 98.12 71 GLY A CA 1
ATOM 542 C C . GLY A 1 71 ? -11.688 -0.28 9.336 1 98.12 71 GLY A C 1
ATOM 543 O O . GLY A 1 71 ? -11.5 -1.498 9.398 1 98.12 71 GLY A O 1
ATOM 544 N N . MET A 1 72 ? -12.211 0.249 8.258 1 98 72 MET A N 1
ATOM 545 C CA . MET A 1 72 ? -12.539 -0.491 7.043 1 98 72 MET A CA 1
ATOM 546 C C . MET A 1 72 ? -11.297 -1.151 6.457 1 98 72 MET A C 1
ATOM 548 O O . MET A 1 72 ? -11.344 -2.307 6.027 1 98 72 MET A O 1
ATOM 552 N N . ILE A 1 73 ? -10.219 -0.411 6.434 1 97.88 73 ILE A N 1
ATOM 553 C CA . ILE A 1 73 ? -8.969 -0.906 5.871 1 97.88 73 ILE A CA 1
ATOM 554 C C . ILE A 1 73 ? -8.422 -2.041 6.734 1 97.88 73 ILE A C 1
ATOM 556 O O . ILE A 1 73 ? -7.996 -3.074 6.219 1 97.88 73 ILE A O 1
ATOM 560 N N . GLN A 1 74 ? -8.438 -1.866 8.031 1 96.56 74 GLN A N 1
ATOM 561 C CA . GLN A 1 74 ? -7.875 -2.848 8.961 1 96.56 74 GLN A CA 1
ATOM 562 C C . GLN A 1 74 ? -8.664 -4.152 8.922 1 96.56 74 GLN A C 1
ATOM 564 O O . GLN A 1 74 ? -8.109 -5.227 9.156 1 96.56 74 GLN A O 1
ATOM 569 N N . LYS A 1 75 ? -9.891 -4.094 8.562 1 96.75 75 LYS A N 1
ATOM 570 C CA . LYS A 1 75 ? -10.742 -5.281 8.508 1 96.75 75 LYS A CA 1
ATOM 571 C C . LYS A 1 75 ? -10.766 -5.875 7.105 1 96.75 75 LYS A C 1
ATOM 573 O O . LYS A 1 75 ? -11.328 -6.953 6.895 1 96.75 75 LYS A O 1
ATOM 578 N N . PHE A 1 76 ? -10.188 -5.238 6.152 1 97.19 76 PHE A N 1
ATOM 579 C CA . PHE A 1 76 ? -10.219 -5.641 4.75 1 97.19 76 PHE A CA 1
ATOM 580 C C . PHE A 1 76 ? -9.148 -6.688 4.465 1 97.19 76 PHE A C 1
ATOM 582 O O . PHE A 1 76 ? -7.949 -6.391 4.504 1 97.19 76 PHE A O 1
ATOM 589 N N . PRO A 1 77 ? -9.531 -7.875 4.23 1 95.56 77 PRO A N 1
ATOM 590 C CA . PRO A 1 77 ? -8.547 -8.93 3.984 1 95.56 77 PRO A CA 1
ATOM 591 C C . PRO A 1 77 ? -8.008 -8.914 2.555 1 95.56 77 PRO A C 1
ATOM 593 O O . PRO A 1 77 ? -8.109 -9.914 1.841 1 95.56 77 PRO A O 1
ATOM 596 N N . TYR A 1 78 ? -7.309 -7.82 2.193 1 92.75 78 TYR A N 1
ATOM 597 C CA . TYR A 1 78 ? -6.883 -7.598 0.817 1 92.75 78 TYR A CA 1
ATOM 598 C C . TYR A 1 78 ? -5.75 -8.547 0.435 1 92.75 78 TYR A C 1
ATOM 600 O O . TYR A 1 78 ? -5.445 -8.711 -0.748 1 92.75 78 TYR A O 1
ATOM 608 N N . GLU A 1 79 ? -5.148 -9.266 1.402 1 90 79 GLU A N 1
ATOM 609 C CA . GLU A 1 79 ? -4.07 -10.219 1.148 1 90 79 GLU A CA 1
ATOM 610 C C . GLU A 1 79 ? -4.617 -11.602 0.83 1 90 79 GLU A C 1
ATOM 612 O O . GLU A 1 79 ? -3.885 -12.469 0.344 1 90 79 GLU A O 1
ATOM 617 N N . ASP A 1 80 ? -5.895 -11.727 1.099 1 87.81 80 ASP A N 1
ATOM 618 C CA . ASP A 1 80 ? -6.5 -13.039 0.885 1 87.81 80 ASP A CA 1
ATOM 619 C C . ASP A 1 80 ? -6.938 -13.211 -0.567 1 87.81 80 ASP A C 1
ATOM 621 O O . ASP A 1 80 ? -7.918 -12.602 -1.002 1 87.81 80 ASP A O 1
ATOM 625 N N . PRO A 1 81 ? -6.25 -14.094 -1.317 1 84.81 81 PRO A N 1
ATOM 626 C CA . PRO A 1 81 ? -6.57 -14.289 -2.732 1 84.81 81 PRO A CA 1
ATOM 627 C C . PRO A 1 81 ? -7.93 -14.961 -2.941 1 84.81 81 PRO A C 1
ATOM 629 O O . PRO A 1 81 ? -8.461 -14.953 -4.055 1 84.81 81 PRO A O 1
ATOM 632 N N . THR A 1 82 ? -8.461 -15.547 -1.945 1 86.5 82 THR A N 1
ATOM 633 C CA . THR A 1 82 ? -9.719 -16.266 -2.086 1 86.5 82 THR A CA 1
ATOM 634 C C . THR A 1 82 ? -10.891 -15.414 -1.61 1 86.5 82 THR A C 1
ATOM 636 O O . THR A 1 82 ? -12.039 -15.859 -1.612 1 86.5 82 THR A O 1
ATOM 639 N N . TYR A 1 83 ? -10.664 -14.273 -1.19 1 92.25 83 TYR A N 1
ATOM 640 C CA . TYR A 1 83 ? -11.703 -13.367 -0.707 1 92.25 83 TYR A CA 1
ATOM 641 C C . TYR A 1 83 ? -12.656 -12.984 -1.831 1 92.25 83 TYR A C 1
ATOM 643 O O . TYR A 1 83 ? -12.266 -12.312 -2.785 1 92.25 83 TYR A O 1
ATOM 651 N N . ASP A 1 84 ? -13.945 -13.312 -1.752 1 93.12 84 ASP A N 1
ATOM 652 C CA . ASP A 1 84 ? -14.898 -13.211 -2.85 1 93.12 84 ASP A CA 1
ATOM 653 C C . ASP A 1 84 ? -15.508 -11.812 -2.928 1 93.12 84 ASP A C 1
ATOM 655 O O . ASP A 1 84 ? -16.109 -11.445 -3.939 1 93.12 84 ASP A O 1
ATOM 659 N N . LYS A 1 85 ? -15.383 -11.023 -1.894 1 95.81 85 LYS A N 1
ATOM 660 C CA . LYS A 1 85 ? -15.953 -9.68 -1.888 1 95.81 85 LYS A CA 1
ATOM 661 C C . LYS A 1 85 ? -14.867 -8.617 -2.016 1 95.81 85 LYS A C 1
ATOM 663 O O . LYS A 1 85 ? -15.055 -7.473 -1.59 1 95.81 85 LYS A O 1
ATOM 668 N N . LEU A 1 86 ? -13.781 -8.945 -2.615 1 94.56 86 LEU A N 1
ATOM 669 C CA . LEU A 1 86 ? -12.625 -8.055 -2.707 1 94.56 86 LEU A CA 1
ATOM 670 C C . LEU A 1 86 ? -12.984 -6.77 -3.441 1 94.56 86 LEU A C 1
ATOM 672 O O . LEU A 1 86 ? -12.781 -5.676 -2.916 1 94.56 86 LEU A O 1
ATOM 676 N N . GLN A 1 87 ? -13.555 -6.961 -4.656 1 95.31 87 GLN A N 1
ATOM 677 C CA . GLN A 1 87 ? -13.852 -5.797 -5.488 1 95.31 87 GLN A CA 1
ATOM 678 C C . GLN A 1 87 ? -14.914 -4.914 -4.832 1 95.31 87 GLN A C 1
ATOM 680 O O . GLN A 1 87 ? -14.781 -3.688 -4.824 1 95.31 87 GLN A O 1
ATOM 685 N N . GLU A 1 88 ? -15.859 -5.512 -4.289 1 97.56 88 GLU A N 1
ATOM 686 C CA . GLU A 1 88 ? -16.953 -4.789 -3.645 1 97.56 88 GLU A CA 1
ATOM 687 C C . GLU A 1 88 ? -16.438 -3.988 -2.445 1 97.56 88 GLU A C 1
ATOM 689 O O . GLU A 1 88 ? -16.75 -2.803 -2.311 1 97.56 88 GLU A O 1
ATOM 694 N N . ASP A 1 89 ? -15.68 -4.629 -1.599 1 97.94 89 ASP A N 1
ATOM 695 C CA . ASP A 1 89 ? -15.172 -3.959 -0.405 1 97.94 89 ASP A CA 1
ATOM 696 C C . ASP A 1 89 ? -14.133 -2.902 -0.767 1 97.94 89 ASP A C 1
ATOM 698 O O . ASP A 1 89 ? -14.039 -1.863 -0.111 1 97.94 89 ASP A O 1
ATOM 702 N N . LEU A 1 90 ? -13.367 -3.148 -1.813 1 97.12 90 LEU A N 1
ATOM 703 C CA . LEU A 1 90 ? -12.43 -2.145 -2.297 1 97.12 90 LEU A CA 1
ATOM 704 C C . LEU A 1 90 ? -13.156 -0.88 -2.734 1 97.12 90 LEU A C 1
ATOM 706 O O . LEU A 1 90 ? -12.734 0.231 -2.408 1 97.12 90 LEU A O 1
ATOM 710 N N . GLU A 1 91 ? -14.227 -1.017 -3.389 1 97.62 91 GLU A N 1
ATOM 711 C CA . GLU A 1 91 ? -15.016 0.125 -3.844 1 97.62 91 GLU A CA 1
ATOM 712 C C . GLU A 1 91 ? -15.586 0.909 -2.664 1 97.62 91 GLU A C 1
ATOM 714 O O . GLU A 1 91 ? -15.656 2.139 -2.707 1 97.62 91 GLU A O 1
ATOM 719 N N . LYS A 1 92 ? -15.969 0.213 -1.649 1 98.12 92 LYS A N 1
ATOM 720 C CA . LYS A 1 92 ? -16.453 0.873 -0.439 1 98.12 92 LYS A CA 1
ATOM 721 C C . LYS A 1 92 ? -15.344 1.699 0.215 1 98.12 92 LYS A C 1
ATOM 723 O O . LYS A 1 92 ? -15.586 2.818 0.671 1 98.12 92 LYS A O 1
ATOM 728 N N . ILE A 1 93 ? -14.219 1.167 0.234 1 98 93 ILE A N 1
ATOM 729 C CA . ILE A 1 93 ? -13.07 1.855 0.825 1 98 93 ILE A CA 1
ATOM 730 C C . ILE A 1 93 ? -12.719 3.078 -0.017 1 98 93 ILE A C 1
ATOM 732 O O . ILE A 1 93 ? -12.469 4.16 0.522 1 98 93 ILE A O 1
ATOM 736 N N . ARG A 1 94 ? -12.742 2.914 -1.334 1 96.75 94 ARG A N 1
ATOM 737 C CA . ARG A 1 94 ? -12.508 4.047 -2.227 1 96.75 94 ARG A CA 1
ATOM 738 C C . ARG A 1 94 ? -13.523 5.16 -1.979 1 96.75 94 ARG A C 1
ATOM 740 O O . ARG A 1 94 ? -13.164 6.34 -1.959 1 96.75 94 ARG A O 1
ATOM 747 N N . GLY A 1 95 ? -14.719 4.719 -1.861 1 97.06 95 GLY A N 1
ATOM 748 C CA . GLY A 1 95 ? -15.773 5.688 -1.574 1 97.06 95 GLY A CA 1
ATOM 749 C C . GLY A 1 95 ? -15.555 6.43 -0.269 1 97.06 95 GLY A C 1
ATOM 750 O O . GLY A 1 95 ? -15.719 7.648 -0.209 1 97.06 95 GLY A O 1
ATOM 751 N N . LYS A 1 96 ? -15.211 5.719 0.756 1 97.62 96 LYS A N 1
ATOM 752 C CA . LYS A 1 96 ? -14.945 6.34 2.053 1 97.62 96 LYS A CA 1
ATOM 753 C C . LYS A 1 96 ? -13.742 7.277 1.981 1 97.62 96 LYS A C 1
ATOM 755 O O . LYS A 1 96 ? -13.742 8.344 2.6 1 97.62 96 LYS A O 1
ATOM 760 N N . PHE A 1 97 ? -12.773 6.879 1.29 1 97 97 PHE A N 1
ATOM 761 C CA . PHE A 1 97 ? -11.594 7.711 1.101 1 97 97 PHE A CA 1
ATOM 762 C C . PHE A 1 97 ? -11.961 9.031 0.429 1 97 97 PHE A C 1
ATOM 764 O O . PHE A 1 97 ? -11.547 10.102 0.877 1 97 97 PHE A O 1
ATOM 771 N N . LYS A 1 98 ? -12.688 8.898 -0.672 1 95.38 98 LYS A N 1
ATOM 772 C CA . LYS A 1 98 ? -13.141 10.094 -1.371 1 95.38 98 LYS A CA 1
ATOM 773 C C . LYS A 1 98 ? -13.914 11.016 -0.435 1 95.38 98 LYS A C 1
ATOM 775 O O . LYS A 1 98 ? -13.742 12.234 -0.476 1 95.38 98 LYS A O 1
ATOM 780 N N . GLN A 1 99 ? -14.719 10.469 0.382 1 96.19 99 GLN A N 1
ATOM 781 C CA . GLN A 1 99 ? -15.492 11.234 1.354 1 96.19 99 GLN A CA 1
ATOM 782 C C . GLN A 1 99 ? -14.578 11.977 2.326 1 96.19 99 GLN A C 1
ATOM 784 O O . GLN A 1 99 ? -14.781 13.156 2.598 1 96.19 99 GLN A O 1
ATOM 789 N N . VAL A 1 100 ? -13.609 11.258 2.83 1 96.06 100 VAL A N 1
ATOM 790 C CA . VAL A 1 100 ? -12.672 11.844 3.783 1 96.06 100 VAL A CA 1
ATOM 791 C C . VAL A 1 100 ? -11.898 12.977 3.117 1 96.06 100 VAL A C 1
ATOM 793 O O . VAL A 1 100 ? -11.734 14.055 3.701 1 96.06 100 VAL A O 1
ATOM 796 N N . CYS A 1 101 ? -11.508 12.75 1.884 1 93.38 101 CYS A N 1
ATOM 797 C CA . CYS A 1 101 ? -10.797 13.797 1.15 1 93.38 101 CYS A CA 1
ATOM 798 C C . CYS A 1 101 ? -11.672 15.031 0.997 1 93.38 101 CYS A C 1
ATOM 800 O O . CYS A 1 101 ? -11.203 16.156 1.202 1 93.38 101 CYS A O 1
ATOM 802 N N . SER A 1 102 ? -12.852 14.883 0.665 1 92.94 102 SER A N 1
ATOM 803 C CA . SER A 1 102 ? -13.781 15.992 0.513 1 92.94 102 SER A CA 1
ATOM 804 C C . SER A 1 102 ? -13.953 16.75 1.823 1 92.94 102 SER A C 1
ATOM 806 O O . SER A 1 102 ? -13.93 17.984 1.837 1 92.94 102 SER A O 1
ATOM 808 N N . MET A 1 103 ? -14.07 16.031 2.891 1 92.56 103 MET A N 1
ATOM 809 C CA . MET A 1 103 ? -14.258 16.641 4.203 1 92.56 103 MET A CA 1
ATOM 810 C C . MET A 1 103 ? -13.031 17.469 4.594 1 92.56 103 MET A C 1
ATOM 812 O O . MET A 1 103 ? -13.148 18.469 5.301 1 92.56 103 MET A O 1
ATOM 816 N N . LEU A 1 104 ? -11.922 16.984 4.18 1 91.69 104 LEU A N 1
ATOM 817 C CA . LEU A 1 104 ? -10.672 17.656 4.512 1 91.69 104 LEU A CA 1
ATOM 818 C C . LEU A 1 104 ? -10.344 18.734 3.484 1 91.69 104 LEU A C 1
ATOM 820 O O . LEU A 1 104 ? -9.289 19.375 3.559 1 91.69 104 LEU A O 1
ATOM 824 N N . ASN A 1 105 ? -11.195 19 2.48 1 88.25 105 ASN A N 1
ATOM 825 C CA . ASN A 1 105 ? -11.023 19.969 1.397 1 88.25 105 ASN A CA 1
ATOM 826 C C . ASN A 1 105 ? -9.766 19.672 0.583 1 88.25 105 ASN A C 1
ATOM 828 O O . ASN A 1 105 ? -9.008 20.594 0.262 1 88.25 105 ASN A O 1
ATOM 832 N N . ILE A 1 106 ? -9.57 18.469 0.571 1 85 106 ILE A N 1
ATOM 833 C CA . ILE A 1 106 ? -8.5 17.969 -0.283 1 85 106 ILE A CA 1
ATOM 834 C C . ILE A 1 106 ? -9.086 17.438 -1.591 1 85 106 ILE A C 1
ATOM 836 O O . ILE A 1 106 ? -10.141 16.797 -1.595 1 85 106 ILE A O 1
ATOM 840 N N . GLN A 1 107 ? -8.656 17.953 -2.699 1 71.81 107 GLN A N 1
ATOM 841 C CA . GLN A 1 107 ? -9.117 17.406 -3.971 1 71.81 107 GLN A CA 1
ATOM 842 C C . GLN A 1 107 ? -8.586 16 -4.188 1 71.81 107 GLN A C 1
ATOM 844 O O . GLN A 1 107 ? -7.383 15.758 -4.039 1 71.81 107 GLN A O 1
ATOM 849 N N . SER A 1 108 ? -9.43 15 -4 1 61.53 108 SER A N 1
ATOM 850 C CA . SER A 1 108 ? -9.148 13.57 -4.129 1 61.53 108 SER A CA 1
ATOM 851 C C . SER A 1 108 ? -8.445 13.266 -5.449 1 61.53 108 SER A C 1
ATOM 853 O O . SER A 1 108 ? -8.125 12.109 -5.73 1 61.53 108 SER A O 1
ATOM 855 N N . ASP A 1 109 ? -8.164 14.109 -6.336 1 52.66 109 ASP A N 1
ATOM 856 C CA . ASP A 1 109 ? -7.531 13.586 -7.543 1 52.66 109 ASP A CA 1
ATOM 857 C C . ASP A 1 109 ? -6.32 12.719 -7.203 1 52.66 109 ASP A C 1
ATOM 859 O O . ASP A 1 109 ? -5.266 12.844 -7.832 1 52.66 109 ASP A O 1
ATOM 863 N N . PHE A 1 110 ? -6.312 12.281 -6.059 1 50.25 110 PHE A N 1
ATOM 864 C CA . PHE A 1 110 ? -5.262 11.328 -5.727 1 50.25 110 PHE A CA 1
ATOM 865 C C . PHE A 1 110 ? -5.254 10.164 -6.711 1 50.25 110 PHE A C 1
ATOM 867 O O . PHE A 1 110 ? -6.18 9.352 -6.73 1 50.25 110 PHE A O 1
ATOM 874 N N . ARG A 1 111 ? -5.059 10.359 -7.98 1 44.03 111 ARG A N 1
ATOM 875 C CA . ARG A 1 111 ? -4.805 9.156 -8.766 1 44.03 111 ARG A CA 1
ATOM 876 C C . ARG A 1 111 ? -3.705 8.312 -8.133 1 44.03 111 ARG A C 1
ATOM 878 O O . ARG A 1 111 ? -2.518 8.602 -8.305 1 44.03 111 ARG A O 1
ATOM 885 N N . ILE A 1 112 ? -3.732 7.809 -6.992 1 42.62 112 ILE A N 1
ATOM 886 C CA . ILE A 1 112 ? -2.699 6.957 -6.414 1 42.62 112 ILE A CA 1
ATOM 887 C C . ILE A 1 112 ? -2.303 5.875 -7.414 1 42.62 112 ILE A C 1
ATOM 889 O O . ILE A 1 112 ? -1.605 4.922 -7.062 1 42.62 112 ILE A O 1
ATOM 893 N N . GLY A 1 113 ? -2.826 5.773 -8.555 1 37.44 113 GLY A N 1
ATOM 894 C CA . GLY A 1 113 ? -2.209 4.738 -9.367 1 37.44 113 GLY A CA 1
ATOM 895 C C . GLY A 1 113 ? -0.703 4.883 -9.477 1 37.44 113 GLY A C 1
ATOM 896 O O . GLY A 1 113 ? -0.149 5.934 -9.148 1 37.44 113 GLY A O 1
ATOM 897 N N . THR A 1 114 ? 0.051 3.709 -9.312 1 37.69 114 THR A N 1
ATOM 898 C CA . THR A 1 114 ? 1.486 3.67 -9.562 1 37.69 114 THR A CA 1
ATOM 899 C C . THR A 1 114 ? 1.891 4.762 -10.555 1 37.69 114 THR A C 1
ATOM 901 O O . THR A 1 114 ? 3.08 5.004 -10.766 1 37.69 114 THR A O 1
ATOM 904 N N . GLU A 1 115 ? 1.188 5.141 -11.43 1 36.97 115 GLU A N 1
ATOM 905 C CA . GLU A 1 115 ? 1.715 6.203 -12.281 1 36.97 115 GLU A CA 1
ATOM 906 C C . GLU A 1 115 ? 1.851 7.512 -11.508 1 36.97 115 GLU A C 1
ATOM 908 O O . GLU A 1 115 ? 1.461 7.59 -10.336 1 36.97 115 GLU A O 1
ATOM 913 N N . ARG A 1 116 ? 1.71 8.859 -12.172 1 36.28 116 ARG A N 1
ATOM 914 C CA . ARG A 1 116 ? 1.977 10.203 -11.672 1 36.28 116 ARG A CA 1
ATOM 915 C C . ARG A 1 116 ? 0.989 10.594 -10.578 1 36.28 116 ARG A C 1
ATOM 917 O O . ARG A 1 116 ? -0.194 10.805 -10.852 1 36.28 116 ARG A O 1
ATOM 924 N N . SER A 1 117 ? 0.916 10.039 -9.531 1 34.91 117 SER A N 1
ATOM 925 C CA . SER A 1 117 ? 0.006 10.555 -8.516 1 34.91 117 SER A CA 1
ATOM 926 C C . SER A 1 117 ? 0.308 12.008 -8.18 1 34.91 117 SER A C 1
ATOM 928 O O . SER A 1 117 ? 1.396 12.328 -7.699 1 34.91 117 SER A O 1
ATOM 930 N N . SER A 1 118 ? -0.052 12.898 -9.016 1 32.91 118 SER A N 1
ATOM 931 C CA . SER A 1 118 ? 0.087 14.32 -8.734 1 32.91 118 SER A CA 1
ATOM 932 C C . SER A 1 118 ? -0.962 14.797 -7.738 1 32.91 118 SER A C 1
ATOM 934 O O . SER A 1 118 ? -2.145 14.477 -7.867 1 32.91 118 SER A O 1
ATOM 936 N N . LEU A 1 119 ? -0.746 14.727 -6.504 1 30.84 119 LEU A N 1
ATOM 937 C CA . LEU A 1 119 ? -1.594 15.508 -5.605 1 30.84 119 LEU A CA 1
ATOM 938 C C . LEU A 1 119 ? -1.612 16.969 -6.016 1 30.84 119 LEU A C 1
ATOM 940 O O . LEU A 1 119 ? -0.557 17.578 -6.199 1 30.84 119 LEU A O 1
ATOM 944 N N . THR A 1 120 ? -2.445 17.203 -7.016 1 31.05 120 THR A N 1
ATOM 945 C CA . THR A 1 120 ? -2.551 18.625 -7.316 1 31.05 120 THR A CA 1
ATOM 946 C C . THR A 1 120 ? -3.357 19.359 -6.242 1 31.05 120 THR A C 1
ATOM 948 O O . THR A 1 120 ? -4.445 18.906 -5.871 1 31.05 120 THR A O 1
ATOM 951 N N . PHE A 1 121 ? -2.682 19.766 -5.266 1 24.88 121 PHE A N 1
ATOM 952 C CA . PHE A 1 121 ? -3.377 20.75 -4.449 1 24.88 121 PHE A CA 1
ATOM 953 C C . PHE A 1 121 ? -3.65 22.031 -5.25 1 24.88 121 PHE A C 1
ATOM 955 O O . PHE A 1 121 ? -2.895 22.359 -6.16 1 24.88 121 PHE A O 1
ATOM 962 N N . ARG B 1 1 ? 4.844 -43.125 -27.812 1 56.72 1 ARG B N 1
ATOM 963 C CA . ARG B 1 1 ? 3.592 -42.469 -28.172 1 56.72 1 ARG B CA 1
ATOM 964 C C . ARG B 1 1 ? 2.752 -42.156 -26.938 1 56.72 1 ARG B C 1
ATOM 966 O O . ARG B 1 1 ? 2.256 -41.031 -26.766 1 56.72 1 ARG B O 1
ATOM 973 N N . PHE B 1 2 ? 2.568 -43.156 -26 1 62.03 2 PHE B N 1
ATOM 974 C CA . PHE B 1 2 ? 1.728 -43.094 -24.812 1 62.03 2 PHE B CA 1
ATOM 975 C C . PHE B 1 2 ? 2.379 -42.219 -23.734 1 62.03 2 PHE B C 1
ATOM 977 O O . PHE B 1 2 ? 1.688 -41.531 -22.984 1 62.03 2 PHE B O 1
ATOM 984 N N . HIS B 1 3 ? 3.76 -42.375 -23.969 1 70 3 HIS B N 1
ATOM 985 C CA . HIS B 1 3 ? 4.504 -41.531 -23.031 1 70 3 HIS B CA 1
ATOM 986 C C . HIS B 1 3 ? 4.25 -40.062 -23.266 1 70 3 HIS B C 1
ATOM 988 O O . HIS B 1 3 ? 4.086 -39.281 -22.312 1 70 3 HIS B O 1
ATOM 994 N N . GLY B 1 4 ? 3.977 -39.75 -24.531 1 78.19 4 GLY B N 1
ATOM 995 C CA . GLY B 1 4 ? 3.797 -38.375 -24.922 1 78.19 4 GLY B CA 1
ATOM 996 C C . GLY B 1 4 ? 2.467 -37.781 -24.469 1 78.19 4 GLY B C 1
ATOM 997 O O . GLY B 1 4 ? 2.408 -36.656 -23.984 1 78.19 4 GLY B O 1
ATOM 998 N N . GLU B 1 5 ? 1.413 -38.75 -24.594 1 83.31 5 GLU B N 1
ATOM 999 C CA . GLU B 1 5 ? 0.082 -38.281 -24.203 1 83.31 5 GLU B CA 1
ATOM 1000 C C . GLU B 1 5 ? -0.013 -38.094 -22.688 1 83.31 5 GLU B C 1
ATOM 1002 O O . GLU B 1 5 ? -0.598 -37.125 -22.219 1 83.31 5 GLU B O 1
ATOM 1007 N N . GLY B 1 6 ? 0.517 -39.094 -21.859 1 85.88 6 GLY B N 1
ATOM 1008 C CA . GLY B 1 6 ? 0.545 -38.969 -20.406 1 85.88 6 GLY B CA 1
ATOM 1009 C C . GLY B 1 6 ? 1.303 -37.75 -19.922 1 85.88 6 GLY B C 1
ATOM 1010 O O . GLY B 1 6 ? 0.847 -37.062 -19.016 1 85.88 6 GLY B O 1
ATOM 1011 N N . TYR B 1 7 ? 2.469 -37.531 -20.516 1 90.06 7 TYR B N 1
ATOM 1012 C CA . TYR B 1 7 ? 3.275 -36.375 -20.188 1 90.06 7 TYR B CA 1
ATOM 1013 C C . TYR B 1 7 ? 2.486 -35.062 -20.422 1 90.06 7 TYR B C 1
ATOM 1015 O O . TYR B 1 7 ? 2.477 -34.188 -19.562 1 90.06 7 TYR B O 1
ATOM 1023 N N . GLN B 1 8 ? 1.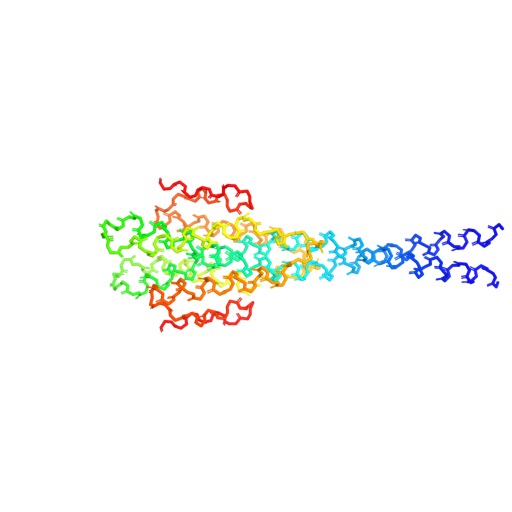853 -34.875 -21.594 1 92 8 GLN B N 1
ATOM 1024 C CA . GLN B 1 8 ? 1.101 -33.688 -21.922 1 92 8 GLN B CA 1
ATOM 1025 C C . GLN B 1 8 ? -0.063 -33.469 -20.969 1 92 8 GLN B C 1
ATOM 1027 O O . GLN B 1 8 ? -0.347 -32.344 -20.562 1 92 8 GLN B O 1
ATOM 1032 N N . GLU B 1 9 ? -0.768 -34.594 -20.703 1 91.56 9 GLU B N 1
ATOM 1033 C CA . GLU B 1 9 ? -1.855 -34.5 -19.734 1 91.56 9 GLU B CA 1
ATOM 1034 C C . GLU B 1 9 ? -1.341 -34.062 -18.359 1 91.56 9 GLU B C 1
ATOM 1036 O O . GLU B 1 9 ? -1.93 -33.188 -17.734 1 91.56 9 GLU B O 1
ATOM 1041 N N . GLY B 1 10 ? -0.296 -34.688 -17.844 1 92.31 10 GLY B N 1
ATOM 1042 C CA . GLY B 1 10 ? 0.313 -34.312 -16.578 1 92.31 10 GLY B CA 1
ATOM 1043 C C . GLY B 1 10 ? 0.78 -32.844 -16.562 1 92.31 10 GLY B C 1
ATOM 1044 O O . GLY B 1 10 ? 0.559 -32.125 -15.586 1 92.31 10 GLY B O 1
ATOM 1045 N N . TYR B 1 11 ? 1.437 -32.5 -17.625 1 93.75 11 TYR B N 1
ATOM 1046 C CA . TYR B 1 11 ? 1.94 -31.141 -17.75 1 93.75 11 TYR B CA 1
ATOM 1047 C C . TYR B 1 11 ? 0.806 -30.141 -17.641 1 93.75 11 TYR B C 1
ATOM 1049 O O . TYR B 1 11 ? 0.916 -29.141 -16.938 1 93.75 11 TYR B O 1
ATOM 1057 N N . ALA B 1 12 ? -0.278 -30.266 -18.391 1 93.75 12 ALA B N 1
ATOM 1058 C CA . ALA B 1 12 ? -1.42 -29.359 -18.391 1 93.75 12 ALA B CA 1
ATOM 1059 C C . ALA B 1 12 ? -2.039 -29.25 -17 1 93.75 12 ALA B C 1
ATOM 1061 O O . ALA B 1 12 ? -2.311 -28.156 -16.516 1 93.75 12 ALA B O 1
ATOM 1062 N N . GLU B 1 13 ? -2.246 -30.453 -16.422 1 94.25 13 GLU B N 1
ATOM 1063 C CA . GLU B 1 13 ? -2.824 -30.453 -15.086 1 94.25 13 GLU B CA 1
ATOM 1064 C C . GLU B 1 13 ? -1.889 -29.797 -14.07 1 94.25 13 GLU B C 1
ATOM 1066 O O . GLU B 1 13 ? -2.324 -29 -13.25 1 94.25 13 GLU B O 1
ATOM 1071 N N . GLY B 1 14 ? -0.63 -30.234 -14.109 1 94 14 GLY B N 1
ATOM 1072 C CA . GLY B 1 14 ? 0.346 -29.625 -13.219 1 94 14 GLY B CA 1
ATOM 1073 C C . GLY B 1 14 ? 0.434 -28.125 -13.383 1 94 14 GLY B C 1
ATOM 1074 O O . GLY B 1 14 ? 0.508 -27.391 -12.398 1 94 14 GLY B O 1
ATOM 1075 N N . SER B 1 15 ? 0.433 -27.719 -14.625 1 95.69 15 SER B N 1
ATOM 1076 C CA . SER B 1 15 ? 0.486 -26.297 -14.93 1 95.69 15 SER B CA 1
ATOM 1077 C C . SER B 1 15 ? -0.702 -25.547 -14.32 1 95.69 15 SER B C 1
ATOM 1079 O O . SER B 1 15 ? -0.536 -24.5 -13.711 1 95.69 15 SER B O 1
ATOM 1081 N N . HIS B 1 16 ? -1.879 -26.125 -14.461 1 95.06 16 HIS B N 1
ATOM 1082 C CA . HIS B 1 16 ? -3.096 -25.5 -13.945 1 95.06 16 HIS B CA 1
ATOM 1083 C C . HIS B 1 16 ? -3.051 -25.375 -12.43 1 95.06 16 HIS B C 1
ATOM 1085 O O . HIS B 1 16 ? -3.299 -24.297 -11.883 1 95.06 16 HIS B O 1
ATOM 1091 N N . VAL B 1 17 ? -2.664 -26.406 -11.758 1 94.12 17 VAL B N 1
ATOM 1092 C CA . VAL B 1 17 ? -2.582 -26.406 -10.305 1 94.12 17 VAL B CA 1
ATOM 1093 C C . VAL B 1 17 ? -1.47 -25.469 -9.844 1 94.12 17 VAL B C 1
ATOM 1095 O O . VAL B 1 17 ? -1.637 -24.719 -8.875 1 94.12 17 VAL B O 1
ATOM 1098 N N . GLY B 1 18 ? -0.37 -25.531 -10.555 1 95.12 18 GLY B N 1
ATOM 1099 C CA . GLY B 1 18 ? 0.76 -24.672 -10.234 1 95.12 18 GLY B CA 1
ATOM 1100 C C . GLY B 1 18 ? 0.444 -23.188 -10.359 1 95.12 18 GLY B C 1
ATOM 1101 O O . GLY B 1 18 ? 0.779 -22.406 -9.469 1 95.12 18 GLY B O 1
ATOM 1102 N N . VAL B 1 19 ? -0.156 -22.844 -11.422 1 95 19 VAL B N 1
ATOM 1103 C CA . VAL B 1 19 ? -0.511 -21.453 -11.648 1 95 19 VAL B CA 1
ATOM 1104 C C . VAL B 1 19 ? -1.394 -20.953 -10.508 1 95 19 VAL B C 1
ATOM 1106 O O . VAL B 1 19 ? -1.168 -19.859 -9.969 1 95 19 VAL B O 1
ATOM 1109 N N . ALA B 1 20 ? -2.4 -21.656 -10.109 1 93.56 20 ALA B N 1
ATOM 1110 C CA . ALA B 1 20 ? -3.314 -21.281 -9.047 1 93.56 20 ALA B CA 1
ATOM 1111 C C . ALA B 1 20 ? -2.572 -21.109 -7.719 1 93.56 20 ALA B C 1
ATOM 1113 O O . ALA B 1 20 ? -2.775 -20.125 -7.008 1 93.56 20 ALA B O 1
ATOM 1114 N N . GLU B 1 21 ? -1.798 -22.047 -7.477 1 93.5 21 GLU B N 1
ATOM 1115 C CA . GLU B 1 21 ? -1.014 -21.984 -6.246 1 93.5 21 GLU B CA 1
ATOM 1116 C C . GLU B 1 21 ? -0.063 -20.797 -6.246 1 93.5 21 GLU B C 1
ATOM 1118 O O . GLU B 1 21 ? 0.023 -20.062 -5.262 1 93.5 21 GLU B O 1
ATOM 1123 N N . GLY B 1 22 ? 0.656 -20.641 -7.289 1 93.94 22 GLY B N 1
ATOM 1124 C CA . GLY B 1 22 ? 1.563 -19.5 -7.422 1 93.94 22 GLY B CA 1
ATOM 1125 C C . GLY B 1 22 ? 0.872 -18.172 -7.277 1 93.94 22 GLY B C 1
ATOM 1126 O O . GLY B 1 22 ? 1.38 -17.266 -6.602 1 93.94 22 GLY B O 1
ATOM 1127 N N . ARG B 1 23 ? -0.209 -18.141 -7.934 1 93.88 23 ARG B N 1
ATOM 1128 C CA . ARG B 1 23 ? -0.968 -16.906 -7.895 1 93.88 23 ARG B CA 1
ATOM 1129 C C . ARG B 1 23 ? -1.346 -16.531 -6.461 1 93.88 23 ARG B C 1
ATOM 1131 O O . ARG B 1 23 ? -1.251 -15.367 -6.066 1 93.88 23 ARG B O 1
ATOM 1138 N N . ARG B 1 24 ? -1.748 -17.469 -5.68 1 93.25 24 ARG B N 1
ATOM 1139 C CA . ARG B 1 24 ? -2.127 -17.25 -4.289 1 93.25 24 ARG B CA 1
ATOM 1140 C C . ARG B 1 24 ? -0.942 -16.734 -3.475 1 93.25 24 ARG B C 1
ATOM 1142 O O . ARG B 1 24 ? -1.042 -15.711 -2.797 1 93.25 24 ARG B O 1
ATOM 1149 N N . TYR B 1 25 ? 0.089 -17.484 -3.6 1 91.75 25 TYR B N 1
ATOM 1150 C CA . TYR B 1 25 ? 1.289 -17.094 -2.865 1 91.75 25 TYR B CA 1
ATOM 1151 C C . TYR B 1 25 ? 1.787 -15.727 -3.311 1 91.75 25 TYR B C 1
ATOM 1153 O O . TYR B 1 25 ? 2.137 -14.883 -2.479 1 91.75 25 TYR B O 1
ATOM 1161 N N . GLY B 1 26 ? 1.822 -15.484 -4.566 1 93.69 26 GLY B N 1
ATOM 1162 C CA . GLY B 1 26 ? 2.275 -14.219 -5.109 1 93.69 26 GLY B CA 1
ATOM 1163 C C . GLY B 1 26 ? 1.432 -13.039 -4.66 1 93.69 26 GLY B C 1
ATOM 1164 O O . GLY B 1 26 ? 1.965 -11.992 -4.281 1 93.69 26 GLY B O 1
ATOM 1165 N N . SER B 1 27 ? 0.19 -13.273 -4.746 1 94.56 27 SER B N 1
ATOM 1166 C CA . SER B 1 27 ? -0.729 -12.203 -4.367 1 94.56 27 SER B CA 1
ATOM 1167 C C . SER B 1 27 ? -0.503 -11.766 -2.926 1 94.56 27 SER B C 1
ATOM 1169 O O . SER B 1 27 ? -0.482 -10.57 -2.631 1 94.56 27 SER B O 1
ATOM 1171 N N . LEU B 1 28 ? -0.309 -12.664 -2.057 1 93.56 28 LEU B N 1
ATOM 1172 C CA . LEU B 1 28 ? -0.07 -12.375 -0.647 1 93.56 28 LEU B CA 1
ATOM 1173 C C . LEU B 1 28 ? 1.227 -11.594 -0.464 1 93.56 28 LEU B C 1
ATOM 1175 O O . LEU B 1 28 ? 1.243 -10.562 0.202 1 93.56 28 LEU B O 1
ATOM 1179 N N . HIS B 1 29 ? 2.207 -12.117 -1.089 1 93.19 29 HIS B N 1
ATOM 1180 C CA . HIS B 1 29 ? 3.516 -11.477 -0.978 1 93.19 29 HIS B CA 1
ATOM 1181 C C . HIS B 1 29 ? 3.498 -10.07 -1.567 1 93.19 29 HIS B C 1
ATOM 1183 O O . HIS B 1 29 ? 4.008 -9.133 -0.954 1 93.19 29 HIS B O 1
ATOM 1189 N N . GLY B 1 30 ? 2.939 -9.922 -2.689 1 94.44 30 GLY B N 1
ATOM 1190 C CA . GLY B 1 30 ? 2.824 -8.625 -3.34 1 94.44 30 GLY B CA 1
ATOM 1191 C C . GLY B 1 30 ? 2.027 -7.621 -2.531 1 94.44 30 GLY B C 1
ATOM 1192 O O . GLY B 1 30 ? 2.428 -6.461 -2.404 1 94.44 30 GLY B O 1
ATOM 1193 N N . ALA B 1 31 ? 0.954 -8.078 -1.982 1 95.5 31 ALA B N 1
ATOM 1194 C CA . ALA B 1 31 ? 0.093 -7.207 -1.188 1 95.5 31 ALA B CA 1
ATOM 1195 C C . ALA B 1 31 ? 0.834 -6.668 0.033 1 95.5 31 ALA B C 1
ATOM 1197 O O . ALA B 1 31 ? 0.683 -5.5 0.395 1 95.5 31 ALA B O 1
ATOM 1198 N N . LYS B 1 32 ? 1.628 -7.461 0.613 1 94.56 32 LYS B N 1
ATOM 1199 C CA . LYS B 1 32 ? 2.377 -7.062 1.802 1 94.56 32 LYS B CA 1
ATOM 1200 C C . LYS B 1 32 ? 3.363 -5.945 1.48 1 94.56 32 LYS B C 1
ATOM 1202 O O . LYS B 1 32 ? 3.389 -4.918 2.162 1 94.56 32 LYS B O 1
ATOM 1207 N N . ILE B 1 33 ? 4.094 -6.184 0.445 1 95.5 33 ILE B N 1
ATOM 1208 C CA . ILE B 1 33 ? 5.078 -5.184 0.044 1 95.5 33 ILE B CA 1
ATOM 1209 C C . ILE B 1 33 ? 4.367 -3.938 -0.477 1 95.5 33 ILE B C 1
ATOM 1211 O O . ILE B 1 33 ? 4.719 -2.814 -0.113 1 95.5 33 ILE B O 1
ATOM 1215 N N . GLY B 1 34 ? 3.396 -4.148 -1.288 1 95.81 34 GLY B N 1
ATOM 1216 C CA . GLY B 1 34 ? 2.627 -3.039 -1.825 1 95.81 34 GLY B CA 1
ATOM 1217 C C . GLY B 1 34 ? 2.008 -2.168 -0.75 1 95.81 34 GLY B C 1
ATOM 1218 O O . GLY B 1 34 ? 2.092 -0.94 -0.814 1 95.81 34 GLY B O 1
ATOM 1219 N N . SER B 1 35 ? 1.407 -2.803 0.211 1 96.19 35 SER B N 1
ATOM 1220 C CA . SER B 1 35 ? 0.741 -2.047 1.267 1 96.19 35 SER B CA 1
ATOM 1221 C C . SER B 1 35 ? 1.74 -1.224 2.072 1 96.19 35 SER B C 1
ATOM 1223 O O . SER B 1 35 ? 1.453 -0.085 2.447 1 96.19 35 SER B O 1
ATOM 1225 N N . GLU B 1 36 ? 2.865 -1.728 2.361 1 95.69 36 GLU B N 1
ATOM 1226 C CA . GLU B 1 36 ? 3.904 -0.991 3.076 1 95.69 36 GLU B CA 1
ATOM 1227 C C . GLU B 1 36 ? 4.348 0.239 2.287 1 95.69 36 GLU B C 1
ATOM 1229 O O . GLU B 1 36 ? 4.359 1.352 2.818 1 95.69 36 GLU B O 1
ATOM 1234 N N . ILE B 1 37 ? 4.641 -0.014 1.048 1 96.81 37 ILE B N 1
ATOM 1235 C CA . ILE B 1 37 ? 5.098 1.057 0.168 1 96.81 37 ILE B CA 1
ATOM 1236 C C . ILE B 1 37 ? 3.996 2.102 0.01 1 96.81 37 ILE B C 1
ATOM 1238 O O . ILE B 1 37 ? 4.262 3.305 0.041 1 96.81 37 ILE B O 1
ATOM 1242 N N . GLY B 1 38 ? 2.797 1.645 -0.172 1 96.38 38 GLY B N 1
ATOM 1243 C CA . GLY B 1 38 ? 1.67 2.561 -0.253 1 96.38 38 GLY B CA 1
ATOM 1244 C C . GLY B 1 38 ? 1.507 3.416 0.988 1 96.38 38 GLY B C 1
ATOM 1245 O O . GLY B 1 38 ? 1.237 4.617 0.89 1 96.38 38 GLY B O 1
ATOM 1246 N N . CYS B 1 39 ? 1.691 2.801 2.094 1 95.88 39 CYS B N 1
ATOM 1247 C CA . CYS B 1 39 ? 1.568 3.531 3.352 1 95.88 39 CYS B CA 1
ATOM 1248 C C . CYS B 1 39 ? 2.596 4.652 3.434 1 95.88 39 CYS B C 1
ATOM 1250 O O . CYS B 1 39 ? 2.258 5.785 3.785 1 95.88 39 CYS B O 1
ATOM 1252 N N . TYR B 1 40 ? 3.809 4.332 3.051 1 96.19 40 TYR B N 1
ATOM 1253 C CA . TYR B 1 40 ? 4.848 5.352 3.025 1 96.19 40 TYR B CA 1
ATOM 1254 C C . TYR B 1 40 ? 4.488 6.473 2.059 1 96.19 40 TYR B C 1
ATOM 1256 O O . TYR B 1 40 ? 4.684 7.652 2.363 1 96.19 40 TYR B O 1
ATOM 1264 N N . LEU B 1 41 ? 3.996 6.113 0.966 1 96.62 41 LEU B N 1
ATOM 1265 C CA . LEU B 1 41 ? 3.664 7.094 -0.062 1 96.62 41 LEU B CA 1
ATOM 1266 C C . LEU B 1 41 ? 2.51 7.984 0.388 1 96.62 41 LEU B C 1
ATOM 1268 O O . LEU B 1 41 ? 2.574 9.211 0.249 1 96.62 41 LEU B O 1
ATOM 1272 N N . GLY B 1 42 ? 1.419 7.359 0.912 1 94.69 42 GLY B N 1
ATOM 1273 C CA . GLY B 1 42 ? 0.312 8.148 1.433 1 94.69 42 GLY B CA 1
ATOM 1274 C C . GLY B 1 42 ? 0.729 9.109 2.523 1 94.69 42 GLY B C 1
ATOM 1275 O O . GLY B 1 42 ? 0.295 10.266 2.537 1 94.69 42 GLY B O 1
ATOM 1276 N N . PHE B 1 43 ? 1.595 8.672 3.375 1 94.38 43 PHE B N 1
ATOM 1277 C CA . PHE B 1 43 ? 2.172 9.484 4.441 1 94.38 43 PHE B CA 1
ATOM 1278 C C . PHE B 1 43 ? 2.969 10.648 3.869 1 94.38 43 PHE B C 1
ATOM 1280 O O . PHE B 1 43 ? 2.748 11.805 4.242 1 94.38 43 PHE B O 1
ATOM 1287 N N . ALA B 1 44 ? 3.838 10.344 2.953 1 95.5 44 ALA B N 1
ATOM 1288 C CA . ALA B 1 44 ? 4.758 11.344 2.412 1 95.5 44 ALA B CA 1
ATOM 1289 C C . ALA B 1 44 ? 4.012 12.398 1.609 1 95.5 44 ALA B C 1
ATOM 1291 O O . ALA B 1 44 ? 4.285 13.594 1.741 1 95.5 44 ALA B O 1
ATOM 1292 N N . LEU B 1 45 ? 3.105 11.969 0.824 1 94.06 45 LEU B N 1
ATOM 1293 C CA . LEU B 1 45 ? 2.348 12.914 0.009 1 94.06 45 LEU B CA 1
ATOM 1294 C C . LEU B 1 45 ? 1.502 13.836 0.886 1 94.06 45 LEU B C 1
ATOM 1296 O O . LEU B 1 45 ? 1.378 15.023 0.603 1 94.06 45 LEU B O 1
ATOM 1300 N N . THR B 1 46 ? 0.96 13.305 1.913 1 92.81 46 THR B N 1
ATOM 1301 C CA . THR B 1 46 ? 0.157 14.109 2.828 1 92.81 46 THR B CA 1
ATOM 1302 C C . THR B 1 46 ? 1.007 15.188 3.486 1 92.81 46 THR B C 1
ATOM 1304 O O . THR B 1 46 ? 0.656 16.375 3.445 1 92.81 46 THR B O 1
ATOM 1307 N N . TRP B 1 47 ? 2.135 14.844 4.031 1 92.5 47 TRP B N 1
ATOM 1308 C CA . TRP B 1 47 ? 3.012 15.797 4.703 1 92.5 47 TRP B CA 1
ATOM 1309 C C . TRP B 1 47 ? 3.58 16.812 3.715 1 92.5 47 TRP B C 1
ATOM 1311 O O . TRP B 1 47 ? 3.746 17.984 4.047 1 92.5 47 TRP B O 1
ATOM 1321 N N . GLN B 1 48 ? 3.92 16.266 2.561 1 92.69 48 GLN B N 1
ATOM 1322 C CA . GLN B 1 48 ? 4.422 17.188 1.539 1 92.69 48 GLN B CA 1
ATOM 1323 C C . GLN B 1 48 ? 3.418 18.297 1.256 1 92.69 48 GLN B C 1
ATOM 1325 O O . GLN B 1 48 ? 3.785 19.469 1.197 1 92.69 48 GLN B O 1
ATOM 1330 N N . CYS B 1 49 ? 2.182 17.906 1.068 1 87.75 49 CYS B N 1
ATOM 1331 C CA . CYS B 1 49 ? 1.111 18.859 0.815 1 87.75 49 CYS B CA 1
ATOM 1332 C C . CYS B 1 49 ? 0.934 19.797 1.997 1 87.75 49 CYS B C 1
ATOM 1334 O O . CYS B 1 49 ? 0.811 21.016 1.815 1 87.75 49 CYS B O 1
ATOM 1336 N N . LEU B 1 50 ? 0.957 19.375 3.223 1 87.62 50 LEU B N 1
ATOM 1337 C CA . LEU B 1 50 ? 0.731 20.172 4.426 1 87.62 50 LEU B CA 1
ATOM 1338 C C . LEU B 1 50 ? 1.865 21.172 4.637 1 87.62 50 LEU B C 1
ATOM 1340 O O . LEU B 1 50 ? 1.622 22.328 4.98 1 87.62 50 LEU B O 1
ATOM 1344 N N . LEU B 1 51 ? 3.074 20.734 4.422 1 89.12 51 LEU B N 1
ATOM 1345 C CA . LEU B 1 51 ? 4.234 21.578 4.664 1 89.12 51 LEU B CA 1
ATOM 1346 C C . LEU B 1 51 ? 4.359 22.641 3.58 1 89.12 51 LEU B C 1
ATOM 1348 O O . LEU B 1 51 ? 4.871 23.734 3.834 1 89.12 51 LEU B O 1
ATOM 1352 N N . GLN B 1 52 ? 3.896 22.297 2.43 1 86.38 52 GLN B N 1
ATOM 1353 C CA . GLN B 1 52 ? 3.943 23.266 1.343 1 86.38 52 GLN B CA 1
ATOM 1354 C C . GLN B 1 52 ? 2.961 24.406 1.585 1 86.38 52 GLN B C 1
ATOM 1356 O O . GLN B 1 52 ? 3.188 25.531 1.137 1 86.38 52 GLN B O 1
ATOM 1361 N N . LYS B 1 53 ? 1.878 24.141 2.25 1 81.81 53 LYS B N 1
ATOM 1362 C CA . LYS B 1 53 ? 0.886 25.156 2.564 1 81.81 53 LYS B CA 1
ATOM 1363 C C . LYS B 1 53 ? 1.363 26.062 3.703 1 81.81 53 LYS B C 1
ATOM 1365 O O . LYS B 1 53 ? 0.885 27.188 3.855 1 81.81 53 LYS B O 1
ATOM 1370 N N . CYS B 1 54 ? 2.287 25.594 4.473 1 74.81 54 CYS B N 1
ATOM 1371 C CA . CYS B 1 54 ? 2.836 26.375 5.582 1 74.81 54 CYS B CA 1
ATOM 1372 C C . CYS B 1 54 ? 4.105 27.109 5.16 1 74.81 54 CYS B C 1
ATOM 1374 O O . CYS B 1 54 ? 5.004 26.5 4.57 1 74.81 54 CYS B O 1
ATOM 1376 N N . THR B 1 55 ? 4.125 28.344 4.969 1 67.81 55 THR B N 1
ATOM 1377 C CA . THR B 1 55 ? 5.184 29.203 4.449 1 67.81 55 THR B CA 1
ATOM 1378 C C . THR B 1 55 ? 6.336 29.312 5.445 1 67.81 55 THR B C 1
ATOM 1380 O O . THR B 1 55 ? 7.191 30.188 5.32 1 67.81 55 THR B O 1
ATOM 1383 N N . ASP B 1 56 ? 6.418 28.406 6.199 1 74 56 ASP B N 1
ATOM 1384 C CA . ASP B 1 56 ? 7.539 28.5 7.129 1 74 56 ASP B CA 1
ATOM 1385 C C . ASP B 1 56 ? 8.844 28.062 6.461 1 74 56 ASP B C 1
ATOM 1387 O O . ASP B 1 56 ? 8.938 26.969 5.918 1 74 56 ASP B O 1
ATOM 1391 N N . GLU B 1 57 ? 9.766 28.984 6.25 1 71.75 57 GLU B N 1
ATOM 1392 C CA . GLU B 1 57 ? 11.07 28.75 5.633 1 71.75 57 GLU B CA 1
ATOM 1393 C C . GLU B 1 57 ? 11.781 27.562 6.266 1 71.75 57 GLU B C 1
ATOM 1395 O O . GLU B 1 57 ? 12.57 26.875 5.605 1 71.75 57 GLU B O 1
ATOM 1400 N N . LYS B 1 58 ? 11.445 27.219 7.508 1 80.31 58 LYS B N 1
ATOM 1401 C CA . LYS B 1 58 ? 12.117 26.172 8.258 1 80.31 58 LYS B CA 1
ATOM 1402 C C . LYS B 1 58 ? 11.711 24.797 7.746 1 80.31 58 LYS B C 1
ATOM 1404 O O . LYS B 1 58 ? 12.398 23.797 8.008 1 80.31 58 LYS B O 1
ATOM 1409 N N . ASN B 1 59 ? 10.742 24.734 6.777 1 89 59 ASN B N 1
ATOM 1410 C CA . ASN B 1 59 ? 10.227 23.438 6.332 1 89 59 ASN B CA 1
ATOM 1411 C C . ASN B 1 59 ? 10.93 22.969 5.07 1 89 59 ASN B C 1
ATOM 1413 O O . ASN B 1 59 ? 10.656 21.859 4.578 1 89 59 ASN B O 1
ATOM 1417 N N . GLY B 1 60 ? 11.891 23.641 4.656 1 90.94 60 GLY B N 1
ATOM 1418 C CA . GLY B 1 60 ? 12.547 23.297 3.406 1 90.94 60 GLY B CA 1
ATOM 1419 C C . GLY B 1 60 ? 13.234 21.953 3.443 1 90.94 60 GLY B C 1
ATOM 1420 O O . GLY B 1 60 ? 13.086 21.141 2.521 1 90.94 60 GLY B O 1
ATOM 1421 N N . LYS B 1 61 ? 13.945 21.797 4.52 1 94.06 61 LYS B N 1
ATOM 1422 C CA . LYS B 1 61 ? 14.664 20.531 4.656 1 94.06 61 LYS B CA 1
ATOM 1423 C C . LYS B 1 61 ? 13.695 19.344 4.723 1 94.06 61 LYS B C 1
ATOM 1425 O O . LYS B 1 61 ? 13.953 18.297 4.133 1 94.06 61 LYS B O 1
ATOM 1430 N N . LYS B 1 62 ? 12.68 19.531 5.426 1 94.56 62 LYS B N 1
ATOM 1431 C CA . LYS 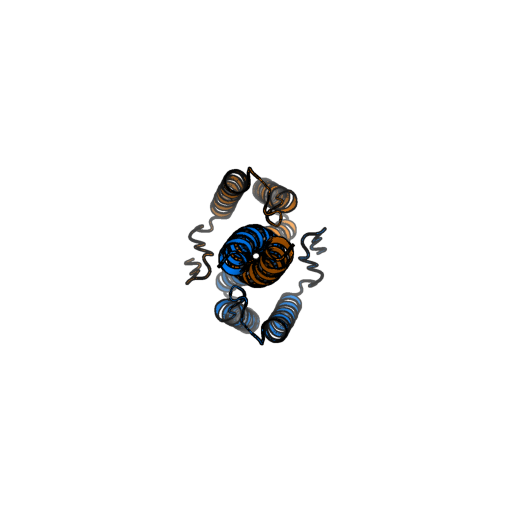B 1 62 ? 11.664 18.484 5.539 1 94.56 62 LYS B CA 1
ATOM 1432 C C . LYS B 1 62 ? 11.031 18.172 4.184 1 94.56 62 LYS B C 1
ATOM 1434 O O . LYS B 1 62 ? 10.867 17.016 3.82 1 94.56 62 LYS B O 1
ATOM 1439 N N . ILE B 1 63 ? 10.727 19.188 3.449 1 95.44 63 ILE B N 1
ATOM 1440 C CA . ILE B 1 63 ? 10.109 19.031 2.135 1 95.44 63 ILE B CA 1
ATOM 1441 C C . ILE B 1 63 ? 11.07 18.312 1.201 1 95.44 63 ILE B C 1
ATOM 1443 O O . ILE B 1 63 ? 10.664 17.406 0.459 1 95.44 63 ILE B O 1
ATOM 1447 N N . ARG B 1 64 ? 12.266 18.688 1.295 1 95.94 64 ARG B N 1
ATOM 1448 C CA . ARG B 1 64 ? 13.258 18.016 0.456 1 95.94 64 ARG B CA 1
ATOM 1449 C C . ARG B 1 64 ? 13.367 16.531 0.797 1 95.94 64 ARG B C 1
ATOM 1451 O O . ARG B 1 64 ? 13.492 15.695 -0.097 1 95.94 64 ARG B O 1
ATOM 1458 N N . ALA B 1 65 ? 13.398 16.203 2.014 1 97 65 ALA B N 1
ATOM 1459 C CA . ALA B 1 65 ? 13.445 14.805 2.449 1 97 65 ALA B CA 1
ATOM 1460 C C . ALA B 1 65 ? 12.203 14.047 2.004 1 97 65 ALA B C 1
ATOM 1462 O O . ALA B 1 65 ? 12.289 12.898 1.57 1 97 65 ALA B O 1
ATOM 1463 N N . LEU B 1 66 ? 11.094 14.656 2.104 1 96.75 66 LEU B N 1
ATOM 1464 C CA . LEU B 1 66 ? 9.844 14.07 1.626 1 96.75 66 LEU B CA 1
ATOM 1465 C C . LEU B 1 66 ? 9.891 13.836 0.119 1 96.75 66 LEU B C 1
ATOM 1467 O O . LEU B 1 66 ? 9.508 12.773 -0.362 1 96.75 66 LEU B O 1
ATOM 1471 N N . ASP B 1 67 ? 10.336 14.812 -0.59 1 97.38 67 ASP B N 1
ATOM 1472 C CA . ASP B 1 67 ? 10.477 14.672 -2.035 1 97.38 67 ASP B CA 1
ATOM 1473 C C . ASP B 1 67 ? 11.398 13.5 -2.387 1 97.38 67 ASP B C 1
ATOM 1475 O O . ASP B 1 67 ? 11.133 12.758 -3.332 1 97.38 67 ASP B O 1
ATOM 1479 N N . SER B 1 68 ? 12.461 13.383 -1.655 1 98.5 68 SER B N 1
ATOM 1480 C CA . SER B 1 68 ? 13.391 12.273 -1.863 1 98.5 68 SER B CA 1
ATOM 1481 C C . SER B 1 68 ? 12.711 10.93 -1.622 1 98.5 68 SER B C 1
ATOM 1483 O O . SER B 1 68 ? 12.844 10.008 -2.426 1 98.5 68 SER B O 1
ATOM 1485 N N . LEU B 1 69 ? 12.023 10.758 -0.55 1 98.19 69 LEU B N 1
ATOM 1486 C CA . LEU B 1 69 ? 11.281 9.531 -0.255 1 98.19 69 LEU B CA 1
ATOM 1487 C C . LEU B 1 69 ? 10.281 9.219 -1.362 1 98.19 69 LEU B C 1
ATOM 1489 O O . LEU B 1 69 ? 10.219 8.086 -1.844 1 98.19 69 LEU B O 1
ATOM 1493 N N . ILE B 1 70 ? 9.516 10.211 -1.77 1 97.88 70 ILE B N 1
ATOM 1494 C CA . ILE B 1 70 ? 8.523 10.055 -2.826 1 97.88 70 ILE B CA 1
ATOM 1495 C C . ILE B 1 70 ? 9.211 9.609 -4.117 1 97.88 70 ILE B C 1
ATOM 1497 O O . ILE B 1 70 ? 8.75 8.688 -4.789 1 97.88 70 ILE B O 1
ATOM 1501 N N . GLY B 1 71 ? 10.312 10.25 -4.398 1 98.19 71 GLY B N 1
ATOM 1502 C CA . GLY B 1 71 ? 11.078 9.867 -5.574 1 98.19 71 GLY B CA 1
ATOM 1503 C C . GLY B 1 71 ? 11.578 8.438 -5.516 1 98.19 71 GLY B C 1
ATOM 1504 O O . GLY B 1 71 ? 11.531 7.715 -6.516 1 98.19 71 GLY B O 1
ATOM 1505 N N . MET B 1 72 ? 12.086 7.973 -4.398 1 98.06 72 MET B N 1
ATOM 1506 C CA . MET B 1 72 ? 12.547 6.602 -4.203 1 98.06 72 MET B CA 1
ATOM 1507 C C . MET B 1 72 ? 11.414 5.609 -4.43 1 98.06 72 MET B C 1
ATOM 1509 O O . MET B 1 72 ? 11.609 4.57 -5.066 1 98.06 72 MET B O 1
ATOM 1513 N N . ILE B 1 73 ? 10.273 5.934 -3.898 1 97.94 73 ILE B N 1
ATOM 1514 C CA . ILE B 1 73 ? 9.109 5.059 -4.008 1 97.94 73 ILE B CA 1
ATOM 1515 C C . ILE B 1 73 ? 8.656 4.988 -5.461 1 97.94 73 ILE B C 1
ATOM 1517 O O . ILE B 1 73 ? 8.359 3.902 -5.973 1 97.94 73 ILE B O 1
ATOM 1521 N N . GLN B 1 74 ? 8.586 6.109 -6.129 1 96.56 74 GLN B N 1
ATOM 1522 C CA . GLN B 1 74 ? 8.094 6.176 -7.5 1 96.56 74 GLN B CA 1
ATOM 1523 C C . GLN B 1 74 ? 9.016 5.426 -8.453 1 96.56 74 GLN B C 1
ATOM 1525 O O . GLN B 1 74 ? 8.57 4.895 -9.469 1 96.56 74 GLN B O 1
ATOM 1530 N N . LYS B 1 75 ? 10.25 5.301 -8.117 1 96.75 75 LYS B N 1
ATOM 1531 C CA . LYS B 1 75 ? 11.227 4.625 -8.961 1 96.75 75 LYS B CA 1
ATOM 1532 C C . LYS B 1 75 ? 11.383 3.16 -8.555 1 96.75 75 LYS B C 1
ATOM 1534 O O . LYS B 1 75 ? 12.07 2.393 -9.227 1 96.75 75 LYS B O 1
ATOM 1539 N N . PHE B 1 76 ? 10.766 2.744 -7.504 1 97.19 76 PHE B N 1
ATOM 1540 C CA . PHE B 1 76 ? 10.906 1.404 -6.945 1 97.19 76 PHE B CA 1
ATOM 1541 C C . PHE B 1 76 ? 9.969 0.426 -7.645 1 97.19 76 PHE B C 1
ATOM 1543 O O . PHE B 1 76 ? 8.75 0.513 -7.5 1 97.19 76 PHE B O 1
ATOM 1550 N N . PRO B 1 77 ? 10.508 -0.446 -8.406 1 95.62 77 PRO B N 1
ATOM 1551 C CA . PRO B 1 77 ? 9.648 -1.392 -9.133 1 95.62 77 PRO B CA 1
ATOM 1552 C C . PRO B 1 77 ? 9.188 -2.555 -8.258 1 95.62 77 PRO B C 1
ATOM 1554 O O . PRO B 1 77 ? 9.438 -3.717 -8.586 1 95.62 77 PRO B O 1
ATOM 1557 N N . TYR B 1 78 ? 8.391 -2.234 -7.215 1 92.88 78 TYR B N 1
ATOM 1558 C CA . TYR B 1 78 ? 8.008 -3.217 -6.207 1 92.88 78 TYR B CA 1
ATOM 1559 C C . TYR B 1 78 ? 7 -4.215 -6.766 1 92.88 78 TYR B C 1
ATOM 1561 O O . TYR B 1 78 ? 6.766 -5.27 -6.172 1 92.88 78 TYR B O 1
ATOM 1569 N N . GLU B 1 79 ? 6.445 -3.975 -7.969 1 89.88 79 GLU B N 1
ATOM 1570 C CA . GLU B 1 79 ? 5.484 -4.867 -8.609 1 89.88 79 GLU B CA 1
ATOM 1571 C C . GLU B 1 79 ? 6.191 -5.918 -9.461 1 89.88 79 GLU B C 1
ATOM 1573 O O . GLU B 1 79 ? 5.582 -6.902 -9.875 1 89.88 79 GLU B O 1
ATOM 1578 N N . ASP B 1 80 ? 7.461 -5.664 -9.656 1 87.69 80 ASP B N 1
ATOM 1579 C CA . ASP B 1 80 ? 8.219 -6.57 -10.508 1 87.69 80 ASP B CA 1
ATOM 1580 C C . ASP B 1 80 ? 8.758 -7.758 -9.711 1 87.69 80 ASP B C 1
ATOM 1582 O O . ASP B 1 80 ? 9.688 -7.609 -8.922 1 87.69 80 ASP B O 1
ATOM 1586 N N . PRO B 1 81 ? 8.211 -8.961 -9.953 1 84.75 81 PRO B N 1
ATOM 1587 C CA . PRO B 1 81 ? 8.633 -10.141 -9.203 1 84.75 81 PRO B CA 1
ATOM 1588 C C . PRO B 1 81 ? 10.062 -10.578 -9.531 1 84.75 81 PRO B C 1
ATOM 1590 O O . PRO B 1 81 ? 10.648 -11.375 -8.805 1 84.75 81 PRO B O 1
ATOM 1593 N N . THR B 1 82 ? 10.594 -10.117 -10.594 1 86.19 82 THR B N 1
ATOM 1594 C CA . THR B 1 82 ? 11.93 -10.531 -11.008 1 86.19 82 THR B CA 1
ATOM 1595 C C . THR B 1 82 ? 12.977 -9.508 -10.586 1 86.19 82 THR B C 1
ATOM 1597 O O . THR B 1 82 ? 14.164 -9.672 -10.875 1 86.19 82 THR B O 1
ATOM 1600 N N . TYR B 1 83 ? 12.594 -8.484 -9.977 1 92.25 83 TYR B N 1
ATOM 1601 C CA . TYR B 1 83 ? 13.508 -7.449 -9.523 1 92.25 83 TYR B CA 1
ATOM 1602 C C . TYR B 1 83 ? 14.469 -7.992 -8.477 1 92.25 83 TYR B C 1
ATOM 1604 O O . TYR B 1 83 ? 14.055 -8.359 -7.371 1 92.25 83 TYR B O 1
ATOM 1612 N N . ASP B 1 84 ? 15.773 -8 -8.695 1 93.12 84 ASP B N 1
ATOM 1613 C CA . ASP B 1 84 ? 16.766 -8.695 -7.887 1 93.12 84 ASP B CA 1
ATOM 1614 C C . ASP B 1 84 ? 17.219 -7.84 -6.703 1 93.12 84 ASP B C 1
ATOM 1616 O O . ASP B 1 84 ? 17.812 -8.344 -5.75 1 93.12 84 ASP B O 1
ATOM 1620 N N . LYS B 1 85 ? 16.969 -6.566 -6.758 1 95.94 85 LYS B N 1
ATOM 1621 C CA . LYS B 1 85 ? 17.391 -5.68 -5.68 1 95.94 85 LYS B CA 1
ATOM 1622 C C . LYS B 1 85 ? 16.203 -5.238 -4.832 1 95.94 85 LYS B C 1
ATOM 1624 O O . LYS B 1 85 ? 16.25 -4.191 -4.184 1 95.94 85 LYS B O 1
ATOM 1629 N N . LEU B 1 86 ? 15.172 -6.016 -4.777 1 94.62 86 LEU B N 1
ATOM 1630 C CA . LEU B 1 86 ? 13.93 -5.664 -4.094 1 94.62 86 LEU B CA 1
ATOM 1631 C C . LEU B 1 86 ? 14.18 -5.41 -2.609 1 94.62 86 LEU B C 1
ATOM 1633 O O . LEU B 1 86 ? 13.836 -4.348 -2.09 1 94.62 86 LEU B O 1
ATOM 1637 N N . GLN B 1 87 ? 14.836 -6.426 -1.967 1 95.38 87 GLN B N 1
ATOM 1638 C CA . GLN B 1 87 ? 15.039 -6.332 -0.525 1 95.38 87 GLN B CA 1
ATOM 1639 C C . GLN B 1 87 ? 15.969 -5.168 -0.179 1 95.38 87 GLN B C 1
ATOM 1641 O O . GLN B 1 87 ? 15.703 -4.422 0.767 1 95.38 87 GLN B O 1
ATOM 1646 N N . GLU B 1 88 ? 16.938 -5.012 -0.939 1 97.56 88 GLU B N 1
ATOM 1647 C CA . GLU B 1 88 ? 17.922 -3.949 -0.712 1 97.56 88 GLU B CA 1
ATOM 1648 C C . GLU B 1 88 ? 17.266 -2.572 -0.855 1 97.56 88 GLU B C 1
ATOM 1650 O O . GLU B 1 88 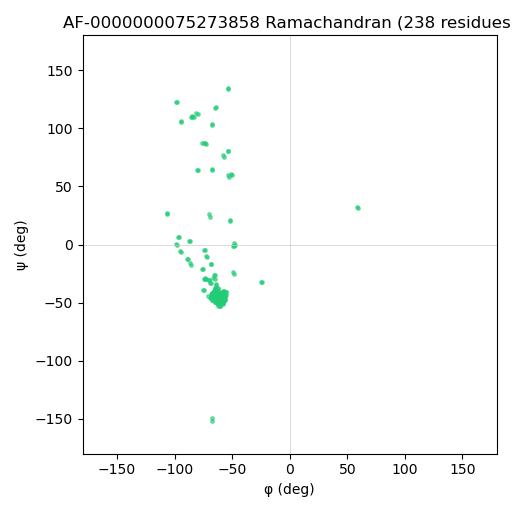? 17.438 -1.709 0.007 1 97.56 88 GLU B O 1
ATOM 1655 N N . ASP B 1 89 ? 16.547 -2.367 -1.923 1 97.94 89 ASP B N 1
ATOM 1656 C CA . ASP B 1 89 ? 15.906 -1.074 -2.164 1 97.94 89 ASP B CA 1
ATOM 1657 C C . ASP B 1 89 ? 14.781 -0.821 -1.169 1 97.94 89 ASP B C 1
ATOM 1659 O O . ASP B 1 89 ? 14.547 0.319 -0.762 1 97.94 89 ASP B O 1
ATOM 1663 N N . LEU B 1 90 ? 14.094 -1.873 -0.751 1 97.06 90 LEU B N 1
ATOM 1664 C CA . LEU B 1 90 ? 13.078 -1.736 0.284 1 97.06 90 LEU B CA 1
ATOM 1665 C C . LEU B 1 90 ? 13.688 -1.228 1.585 1 97.06 90 LEU B C 1
ATOM 1667 O O . LEU B 1 90 ? 13.133 -0.336 2.23 1 97.06 90 LEU B O 1
ATOM 1671 N N . GLU B 1 91 ? 14.797 -1.722 1.938 1 97.62 91 GLU B N 1
ATOM 1672 C CA . GLU B 1 91 ? 15.484 -1.298 3.156 1 97.62 91 GLU B CA 1
ATOM 1673 C C . GLU B 1 91 ? 15.906 0.166 3.072 1 97.62 91 GLU B C 1
ATOM 1675 O O . GLU B 1 91 ? 15.844 0.895 4.066 1 97.62 91 GLU B O 1
ATOM 1680 N N . LYS B 1 92 ? 16.312 0.579 1.922 1 98.19 92 LYS B N 1
ATOM 1681 C CA . LYS B 1 92 ? 16.656 1.981 1.718 1 98.19 92 LYS B CA 1
ATOM 1682 C C . LYS B 1 92 ? 15.445 2.883 1.897 1 98.19 92 LYS B C 1
ATOM 1684 O O . LYS B 1 92 ? 15.539 3.951 2.506 1 98.19 92 LYS B O 1
ATOM 1689 N N . ILE B 1 93 ? 14.375 2.461 1.401 1 98 93 ILE B N 1
ATOM 1690 C CA . ILE B 1 93 ? 13.141 3.225 1.512 1 98 93 ILE B CA 1
ATOM 1691 C C . ILE B 1 93 ? 12.695 3.281 2.971 1 98 93 ILE B C 1
ATOM 1693 O O . ILE B 1 93 ? 12.312 4.34 3.471 1 98 93 ILE B O 1
ATOM 1697 N N . ARG B 1 94 ? 12.805 2.15 3.662 1 96.75 94 ARG B N 1
ATOM 1698 C CA . ARG B 1 94 ? 12.492 2.117 5.086 1 96.75 94 ARG B CA 1
ATOM 1699 C C . ARG B 1 94 ? 13.367 3.1 5.863 1 96.75 94 ARG B C 1
ATOM 1701 O O . ARG B 1 94 ? 12.883 3.799 6.754 1 96.75 94 ARG B O 1
ATOM 1708 N N . GLY B 1 95 ? 14.602 3.045 5.504 1 97.06 95 GLY B N 1
ATOM 1709 C CA . GLY B 1 95 ? 15.523 3.971 6.141 1 97.06 95 GLY B CA 1
ATOM 1710 C C . GLY B 1 95 ? 15.164 5.426 5.906 1 97.06 95 GLY B C 1
ATOM 1711 O O . GLY B 1 95 ? 15.195 6.238 6.832 1 97.06 95 GLY B O 1
ATOM 1712 N N . LYS B 1 96 ? 14.844 5.758 4.695 1 97.69 96 LYS B N 1
ATOM 1713 C CA . LYS B 1 96 ? 14.453 7.125 4.363 1 97.69 96 LYS B CA 1
ATOM 1714 C C . LYS B 1 96 ? 13.164 7.52 5.074 1 97.69 96 LYS B C 1
ATOM 1716 O O . LYS B 1 96 ? 13.016 8.656 5.531 1 97.69 96 LYS B O 1
ATOM 1721 N N . PHE B 1 97 ? 12.273 6.637 5.145 1 97 97 PHE B N 1
ATOM 1722 C CA . PHE B 1 97 ? 11.023 6.875 5.852 1 97 97 PHE B CA 1
ATOM 1723 C C . PHE B 1 97 ? 11.281 7.191 7.32 1 97 97 PHE B C 1
ATOM 1725 O O . PHE B 1 97 ? 10.727 8.148 7.859 1 97 97 PHE B O 1
ATOM 1732 N N . LYS B 1 98 ? 12.07 6.324 7.938 1 95.44 98 LYS B N 1
ATOM 1733 C CA . LYS B 1 98 ? 12.43 6.559 9.336 1 95.44 98 LYS B CA 1
ATOM 1734 C C . LYS B 1 98 ? 13.055 7.938 9.523 1 95.44 98 LYS B C 1
ATOM 1736 O O . LYS B 1 98 ? 12.75 8.633 10.492 1 95.44 98 LYS B O 1
ATOM 1741 N N . GLN B 1 99 ? 13.867 8.328 8.633 1 96.12 99 GLN B N 1
ATOM 1742 C CA . GLN B 1 99 ? 14.508 9.633 8.672 1 96.12 99 GLN B CA 1
ATOM 1743 C C . GLN B 1 99 ? 13.469 10.758 8.602 1 96.12 99 GLN B C 1
ATOM 1745 O O . GLN B 1 99 ? 13.531 11.711 9.383 1 96.12 99 GLN B O 1
ATOM 1750 N N . VAL B 1 100 ? 12.562 10.617 7.672 1 96.06 100 VAL B N 1
ATOM 1751 C CA . VAL B 1 100 ? 11.523 11.625 7.488 1 96.06 100 VAL B CA 1
ATOM 1752 C C . VAL B 1 100 ? 10.664 11.711 8.75 1 96.06 100 VAL B C 1
ATOM 1754 O O . VAL B 1 100 ? 10.352 12.812 9.219 1 96.06 100 VAL B O 1
ATOM 1757 N N . CYS B 1 101 ? 10.359 10.562 9.312 1 93.44 101 CYS B N 1
ATOM 1758 C CA . CYS B 1 101 ? 9.578 10.547 10.547 1 93.44 101 CYS B CA 1
ATOM 1759 C C . CYS B 1 101 ? 10.32 11.281 11.656 1 93.44 101 CYS B C 1
ATOM 1761 O O . CYS B 1 101 ? 9.727 12.078 12.391 1 93.44 101 CYS B O 1
ATOM 1763 N N . SER B 1 10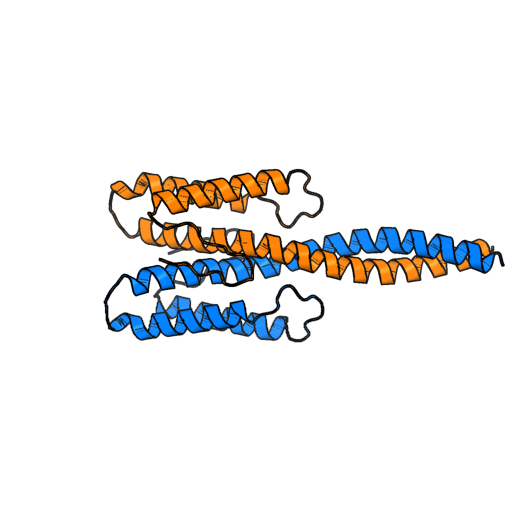2 ? 11.523 11.055 11.805 1 92.94 102 SER B N 1
ATOM 1764 C CA . SER B 1 102 ? 12.344 11.711 12.812 1 92.94 102 SER B CA 1
ATOM 1765 C C . SER B 1 102 ? 12.359 13.227 12.609 1 92.94 102 SER B C 1
ATOM 1767 O O . SER B 1 102 ? 12.203 13.992 13.562 1 92.94 102 SER B O 1
ATOM 1769 N N . MET B 1 103 ? 12.508 13.625 11.398 1 92.62 103 MET B N 1
ATOM 1770 C CA . MET B 1 103 ? 12.555 15.047 11.078 1 92.62 103 MET B CA 1
ATOM 1771 C C . MET B 1 103 ? 11.234 15.727 11.406 1 92.62 103 MET B C 1
ATOM 1773 O O . MET B 1 103 ? 11.203 16.906 11.758 1 92.62 103 MET B O 1
ATOM 1777 N N . LEU B 1 104 ? 10.203 14.992 11.219 1 91.69 104 LEU B N 1
ATOM 1778 C CA . LEU B 1 104 ? 8.875 15.531 11.477 1 91.69 104 LEU B CA 1
ATOM 1779 C C . LEU B 1 104 ? 8.484 15.352 12.938 1 91.69 104 LEU B C 1
ATOM 1781 O O . LEU B 1 104 ? 7.363 15.695 13.328 1 91.69 104 LEU B O 1
ATOM 1785 N N . ASN B 1 105 ? 9.344 14.812 13.828 1 88.31 105 ASN B N 1
ATOM 1786 C CA . ASN B 1 105 ? 9.117 14.539 15.242 1 88.31 105 ASN B CA 1
ATOM 1787 C C . ASN B 1 105 ? 7.941 13.586 15.445 1 88.31 105 ASN B C 1
ATOM 1789 O O . ASN B 1 105 ? 7.102 13.812 16.328 1 88.31 105 ASN B O 1
ATOM 1793 N N . ILE B 1 106 ? 7.867 12.828 14.492 1 85.12 106 ILE B N 1
ATOM 1794 C CA . ILE B 1 106 ? 6.902 11.742 14.57 1 85.12 106 ILE B CA 1
ATOM 1795 C C . ILE B 1 106 ? 7.602 10.453 15.008 1 85.12 106 ILE B C 1
ATOM 1797 O O . ILE B 1 106 ? 8.727 10.18 14.578 1 85.12 106 ILE B O 1
ATOM 1801 N N . GLN B 1 107 ? 7.18 9.859 16.078 1 72.19 107 GLN B N 1
ATOM 1802 C CA . GLN B 1 107 ? 7.762 8.578 16.469 1 72.19 107 GLN B CA 1
ATOM 1803 C C . GLN B 1 107 ? 7.406 7.484 15.469 1 72.19 107 GLN B C 1
ATOM 1805 O O . GLN B 1 107 ? 6.238 7.324 15.109 1 72.19 107 GLN B O 1
ATOM 1810 N N . SER B 1 108 ? 8.336 7.121 14.617 1 61.62 108 SER B N 1
ATOM 1811 C CA . SER B 1 108 ? 8.227 6.117 13.562 1 61.62 108 SER B CA 1
ATOM 1812 C C . SER B 1 108 ? 7.621 4.82 14.086 1 61.62 108 SER B C 1
ATOM 1814 O O . SER B 1 108 ? 7.43 3.867 13.336 1 61.62 108 SER B O 1
ATOM 1816 N N . ASP B 1 109 ? 7.285 4.621 15.266 1 52.88 109 ASP B N 1
ATOM 1817 C CA . ASP B 1 109 ? 6.766 3.289 15.57 1 52.88 109 ASP B CA 1
ATOM 1818 C C .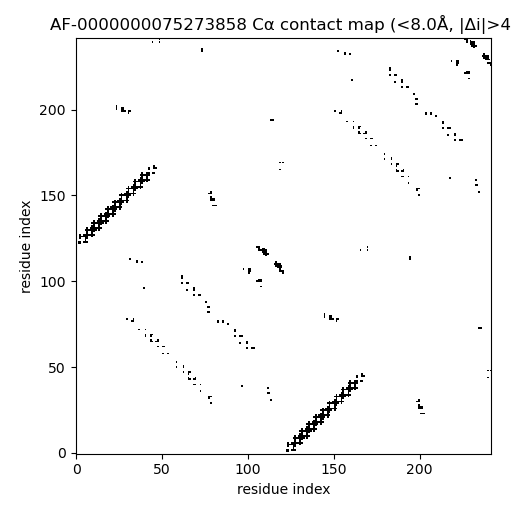 ASP B 1 109 ? 5.637 2.914 14.609 1 52.88 109 ASP B C 1
ATOM 1820 O O . ASP B 1 109 ? 4.605 2.381 15.031 1 52.88 109 ASP B O 1
ATOM 1824 N N . PHE B 1 110 ? 5.625 3.559 13.555 1 50.59 110 PHE B N 1
ATOM 1825 C CA . PHE B 1 110 ? 4.668 3.135 12.539 1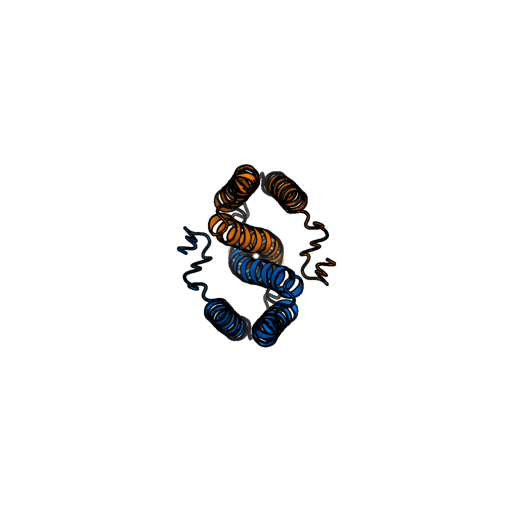 50.59 110 PHE B CA 1
ATOM 1826 C C . PHE B 1 110 ? 4.816 1.648 12.242 1 50.59 110 PHE B C 1
ATOM 1828 O O . PHE B 1 110 ? 5.816 1.229 11.648 1 50.59 110 PHE B O 1
ATOM 1835 N N . ARG B 1 111 ? 4.688 0.755 13.188 1 44.22 111 ARG B N 1
ATOM 1836 C CA . ARG B 1 111 ? 4.598 -0.625 12.719 1 44.22 111 ARG B CA 1
ATOM 1837 C C . ARG B 1 111 ? 3.547 -0.765 11.617 1 44.22 111 ARG B C 1
ATOM 1839 O O . ARG B 1 111 ? 2.354 -0.879 11.906 1 44.22 111 ARG B O 1
ATOM 1846 N N . ILE B 1 112 ? 3.539 -0.176 10.523 1 42.66 112 ILE B N 1
ATOM 1847 C CA . ILE B 1 112 ? 2.557 -0.359 9.461 1 42.66 112 ILE B CA 1
ATOM 1848 C C . ILE B 1 112 ? 2.352 -1.85 9.203 1 42.66 112 ILE B C 1
ATOM 1850 O O . ILE B 1 112 ? 1.771 -2.232 8.18 1 42.66 112 ILE B O 1
ATOM 1854 N N . GLY B 1 113 ? 2.939 -2.746 9.844 1 37.5 113 GLY B N 1
ATOM 1855 C CA . GLY B 1 113 ? 2.479 -4.082 9.5 1 37.5 113 GLY B CA 1
ATOM 1856 C C . GLY B 1 113 ? 0.976 -4.246 9.625 1 37.5 113 GLY B C 1
ATOM 1857 O O . GLY B 1 113 ? 0.306 -3.42 10.25 1 37.5 113 GLY B O 1
ATOM 1858 N N . THR B 1 114 ? 0.335 -4.883 8.547 1 37.72 114 THR B N 1
ATOM 1859 C CA . THR B 1 114 ? -1.069 -5.273 8.625 1 37.72 114 THR B CA 1
ATOM 1860 C C . THR B 1 114 ? -1.504 -5.457 10.07 1 37.72 114 THR B C 1
ATOM 1862 O O . THR B 1 114 ? -2.691 -5.633 10.352 1 37.72 114 THR B O 1
ATOM 1865 N N . GLU B 1 115 ? -0.774 -5.836 10.914 1 37.5 115 GLU B N 1
ATOM 1866 C CA . GLU B 1 115 ? -1.352 -5.918 12.258 1 37.5 115 GLU B CA 1
ATOM 1867 C C . GLU B 1 115 ? -1.672 -4.527 12.805 1 37.5 115 GLU B C 1
ATOM 1869 O O . GLU B 1 115 ? -1.357 -3.518 12.172 1 37.5 115 GLU B O 1
ATOM 1874 N N . ARG B 1 116 ? -1.678 -4.238 14.305 1 36.38 116 ARG B N 1
ATOM 1875 C CA . ARG B 1 116 ? -2.125 -3.064 15.047 1 36.38 116 ARG B CA 1
ATOM 1876 C C . ARG B 1 116 ? -1.236 -1.86 14.758 1 36.38 116 ARG B C 1
ATOM 1878 O O . ARG B 1 116 ? -0.077 -1.823 15.172 1 36.38 116 ARG B O 1
ATOM 1885 N N . SER B 1 117 ? -1.159 -1.347 13.695 1 34.69 117 SER B N 1
ATOM 1886 C CA . SER B 1 117 ? -0.357 -0.138 13.547 1 34.69 117 SER B CA 1
ATOM 1887 C C . SER B 1 117 ? -0.837 0.965 14.484 1 34.69 117 SER B C 1
ATOM 1889 O O . SER B 1 117 ? -1.979 1.419 14.383 1 34.69 117 SER B O 1
ATOM 1891 N N . SER B 1 118 ? -0.517 0.891 15.711 1 32.75 118 SER B N 1
ATOM 1892 C CA . SER B 1 118 ? -0.83 1.939 16.672 1 32.75 118 SER B CA 1
ATOM 1893 C C . SER B 1 118 ? 0.098 3.139 16.516 1 32.75 118 SER B C 1
ATOM 1895 O O . SER B 1 118 ? 1.314 2.977 16.391 1 32.75 118 SER B O 1
ATOM 1897 N N . LEU B 1 119 ? -0.176 4.055 15.703 1 30.31 119 LEU B N 1
ATOM 1898 C CA . LEU B 1 119 ? 0.533 5.324 15.82 1 30.31 119 LEU B CA 1
ATOM 1899 C C . LEU B 1 119 ? 0.414 5.879 17.234 1 30.31 119 LEU B C 1
ATOM 1901 O O . LEU B 1 119 ? -0.69 5.996 17.766 1 30.31 119 LEU B O 1
ATOM 1905 N N . THR B 1 120 ? 1.268 5.309 18.078 1 30.78 120 THR B N 1
ATOM 1906 C CA . THR B 1 120 ? 1.227 5.93 19.406 1 30.78 120 THR B CA 1
ATOM 1907 C C . THR B 1 120 ? 1.889 7.305 19.375 1 30.78 120 THR B C 1
ATOM 1909 O O . THR B 1 120 ? 3.002 7.453 18.875 1 30.78 120 THR B O 1
ATOM 1912 N N . PHE B 1 121 ? 1.142 8.242 19.047 1 25.02 121 PHE B N 1
ATOM 1913 C CA . PHE B 1 121 ? 1.673 9.555 19.406 1 25.02 121 PHE B CA 1
ATOM 1914 C C . PHE B 1 121 ? 1.817 9.695 20.922 1 25.02 121 PHE B C 1
ATOM 1916 O O . PHE B 1 121 ? 1.062 9.086 21.672 1 25.02 121 PHE B O 1
#

Foldseek 3Di:
DVVVVVVVVCVVVVVVVVVVVVVVVVVVVLCQLVQVLVVLLVVLVVVLVVLVVPPDPVCVVLNVLSVVLNVLSVPQPSVDPPDPCNVVSSVVSVVSSCVSCVVVVQDVCQPVGPPPRPSPD/DVVVVVVVVCVVVCVVVVVVVVVVVVVVVLCQLVQVLVVLLVVLVVVLVVLVVPPDPVCVVLNVLSVVLNVLSVPQPSVDPPDPCNVVSSVVSVVSSCVSCVVVVQDVCQPVGVPPRPSPD

Nearest PDB structures (foldseek):
  1aep-assembly1_A  TM=6.812E-01  e=7.296E+00  Locusta migratoria
  1aep-assembly1_A  TM=6.810E-01  e=7.103E+00  Locusta migratoria